Protein AF-A0A5N7A5M4-F1 (afdb_monomer_lite)

Sequence (330 aa):
MAVSVPGQAKKQLNGITLLCMAFVICNSWAGIAGSLQLALRAGGPATLVYSILVATSAYLSIAASLAELAAVYPTAGGQYHFASILAPKRWRRGLSYTCGLLSLFSWLAIGVSVASIAAQQLLAIVSTSISGFEPKTWHVFLVYQGFALFAMLYTAFILKRNPWTHNIACYLHILTSLRWIPFVVMEQGFRSRTIAIAISSVTIILSLTIIIATQEASSRLAWSLARDDGLLFSRRLQQLHPRLDIPLWSLLLVWILTFLCGFIYLASQTDYTCVILGTCFLIGLANWWLHAKARYNGPVMDYLEASEPEPSDIFPVQSHKHCKSGELGV

Organism: NCBI:txid61420

Radius of gyration: 25.57 Å; chains: 1; bounding box: 49×44×113 Å

Foldseek 3Di:
DDDDQPPPPPPPDDPLLVVLLVCLQPLPLVVCQVCVVVQCVVPHPVSVVVVCVVVVVVVVVVVVVQVVVCVVAVDLQRPLQSQLVPDDPVCSLVRSLVRLLLVLLVLLLQLLVLLLVLLVLVVVLVPVVDPPDDDDLVSSLVSSLVLLVVLLVCLQPPVVPPSCVSVVLSVLSVVCSVPDDPLVVCCVVVVDSVVSSVSSVSVSVSSSVNSNSSLQSSLSSQLQCLCQQSFDVSVLQVDADPPRRGSSVSSVVSSVLSNVLSVLCVVDVPCSSVVSSVVSVVVSVVSCVVTCVVRRPGGDRPPVVSPDPDPCRVDVPPPPPDDDDDDDDD

Structure (mmCIF, N/CA/C/O backbone):
data_AF-A0A5N7A5M4-F1
#
_entry.id   AF-A0A5N7A5M4-F1
#
loop_
_atom_site.group_PDB
_atom_site.id
_atom_site.type_symbol
_atom_site.label_atom_id
_atom_site.label_alt_id
_atom_site.label_comp_id
_atom_site.label_asym_id
_atom_site.label_entity_id
_atom_site.label_seq_id
_atom_site.pdbx_PDB_ins_code
_atom_site.Cartn_x
_atom_site.Cartn_y
_atom_site.Cartn_z
_atom_site.occupancy
_atom_site.B_iso_or_equiv
_atom_site.auth_seq_id
_atom_site.auth_comp_id
_atom_site.auth_asym_id
_atom_site.auth_atom_id
_atom_site.pdbx_PDB_model_num
ATOM 1 N N . MET A 1 1 ? 3.868 28.965 30.817 1.00 28.84 1 MET A N 1
ATOM 2 C CA . MET A 1 1 ? 4.299 27.602 31.195 1.00 28.84 1 MET A CA 1
ATOM 3 C C . MET A 1 1 ? 3.201 26.645 30.778 1.00 28.84 1 MET A C 1
ATOM 5 O O . MET A 1 1 ? 2.154 26.638 31.407 1.00 28.84 1 MET A O 1
ATOM 9 N N . ALA A 1 2 ? 3.382 25.938 29.663 1.00 25.80 2 ALA A N 1
ATOM 10 C CA . ALA A 1 2 ? 2.424 24.930 29.223 1.00 25.80 2 ALA A CA 1
ATOM 11 C C . ALA A 1 2 ? 2.581 23.699 30.124 1.00 25.80 2 ALA A C 1
ATOM 13 O O . ALA A 1 2 ? 3.649 23.088 30.154 1.00 25.80 2 ALA A O 1
ATOM 14 N N . VAL A 1 3 ? 1.541 23.395 30.896 1.00 27.19 3 VAL A N 1
ATOM 15 C CA . VAL A 1 3 ? 1.449 22.187 31.715 1.00 27.19 3 VAL A CA 1
ATOM 16 C C . VAL A 1 3 ? 1.399 21.003 30.755 1.00 27.19 3 VAL A C 1
ATOM 18 O O . VAL A 1 3 ? 0.465 20.859 29.969 1.00 27.19 3 VAL A O 1
ATOM 21 N N . SER A 1 4 ? 2.459 20.201 30.751 1.00 25.67 4 SER A N 1
ATOM 22 C CA . SER A 1 4 ? 2.553 19.003 29.926 1.00 25.67 4 SER A CA 1
ATOM 23 C C . SER A 1 4 ? 1.637 17.921 30.490 1.00 25.67 4 SER A C 1
ATOM 25 O O . SER A 1 4 ? 1.893 17.410 31.580 1.00 25.67 4 SER A O 1
ATOM 27 N N . VAL A 1 5 ? 0.593 17.568 29.741 1.00 32.03 5 VAL A N 1
ATOM 28 C CA . VAL A 1 5 ? -0.278 16.423 30.032 1.00 32.03 5 VAL A CA 1
ATOM 29 C C . VAL A 1 5 ? 0.575 15.139 30.068 1.00 32.03 5 VAL A C 1
ATOM 31 O O . VAL A 1 5 ? 1.279 14.861 29.087 1.00 32.03 5 VAL A O 1
ATOM 34 N N . PRO A 1 6 ? 0.556 14.352 31.161 1.00 27.72 6 PRO A N 1
ATOM 35 C CA . PRO A 1 6 ? 1.265 13.079 31.228 1.00 27.72 6 PRO A CA 1
ATOM 36 C C . PRO A 1 6 ? 0.638 12.101 30.227 1.00 27.72 6 PRO A C 1
ATOM 38 O O . PRO A 1 6 ? -0.565 11.877 30.258 1.00 27.72 6 PRO A O 1
ATOM 41 N N . GLY A 1 7 ? 1.439 11.531 29.321 1.00 37.28 7 GLY A N 1
ATOM 42 C CA . GLY A 1 7 ? 0.971 10.536 28.343 1.00 37.28 7 GLY A CA 1
ATOM 43 C C . GLY A 1 7 ? 1.039 10.958 26.874 1.00 37.28 7 GLY A C 1
ATOM 44 O O . GLY A 1 7 ? 0.748 10.143 26.000 1.00 37.28 7 GLY A O 1
ATOM 45 N N . GLN A 1 8 ? 1.493 12.177 26.552 1.00 33.34 8 GLN A N 1
ATOM 46 C CA . GLN A 1 8 ? 1.850 12.486 25.166 1.00 33.34 8 GLN A CA 1
ATOM 47 C C . GLN A 1 8 ? 3.035 11.614 24.738 1.00 33.34 8 GLN A C 1
ATOM 49 O O . GLN A 1 8 ? 4.171 11.821 25.175 1.00 33.34 8 GLN A O 1
ATOM 54 N N . ALA A 1 9 ? 2.775 10.636 23.867 1.00 41.28 9 ALA A N 1
ATOM 55 C CA . ALA A 1 9 ? 3.817 9.938 23.133 1.00 41.28 9 ALA A CA 1
ATOM 56 C C . ALA A 1 9 ? 4.747 10.998 22.523 1.00 41.28 9 ALA A C 1
ATOM 58 O O . ALA A 1 9 ? 4.313 11.801 21.694 1.00 41.28 9 ALA A O 1
ATOM 59 N N . LYS A 1 10 ? 6.009 11.053 22.983 1.00 39.31 10 LYS A N 1
ATOM 60 C CA . LYS A 1 10 ? 7.030 11.955 22.429 1.00 39.31 10 LYS A CA 1
ATOM 61 C C . LYS A 1 10 ? 6.930 11.885 20.908 1.00 39.31 10 LYS A C 1
ATOM 63 O O . LYS A 1 10 ? 7.007 10.784 20.370 1.00 39.31 10 LYS A O 1
ATOM 68 N N . LYS A 1 11 ? 6.767 13.023 20.218 1.00 50.38 11 LYS A N 1
ATOM 69 C CA . LYS A 1 11 ? 6.854 13.076 18.749 1.00 50.38 11 LYS A CA 1
ATOM 70 C C . LYS A 1 11 ? 8.203 12.482 18.341 1.00 50.38 11 LYS A C 1
ATOM 72 O O . LYS A 1 11 ? 9.227 13.147 18.440 1.00 50.38 11 LYS A O 1
ATOM 77 N N . GLN A 1 12 ? 8.210 11.210 17.945 1.00 55.28 12 GLN A N 1
ATOM 78 C CA . GLN A 1 12 ? 9.438 10.497 17.584 1.00 55.28 12 GLN A CA 1
ATOM 79 C C . GLN A 1 12 ? 9.953 10.922 16.200 1.00 55.28 12 GLN A C 1
ATOM 81 O O . GLN A 1 12 ? 11.102 10.651 15.869 1.00 55.28 12 GLN A O 1
ATOM 86 N N . LEU A 1 13 ? 9.122 11.604 15.401 1.00 63.16 13 LEU A N 1
ATOM 87 C CA . LEU A 1 13 ? 9.427 12.001 14.029 1.00 63.16 13 LEU A CA 1
ATOM 88 C C . LEU A 1 13 ? 9.422 13.527 13.883 1.00 63.16 13 LEU A C 1
ATOM 90 O O . LEU A 1 13 ? 8.491 14.209 14.314 1.00 63.16 13 LEU A O 1
ATOM 94 N N . ASN A 1 14 ? 10.472 14.051 13.248 1.00 75.50 14 ASN A N 1
ATOM 95 C CA . ASN A 1 14 ? 10.579 15.456 12.859 1.00 75.50 14 ASN A CA 1
ATOM 96 C C . ASN A 1 14 ? 9.500 15.796 11.807 1.00 75.50 14 ASN A C 1
ATOM 98 O O . ASN A 1 14 ? 9.184 14.960 10.961 1.00 75.50 14 ASN A O 1
ATOM 102 N N . GLY A 1 15 ? 8.962 17.021 11.816 1.00 74.62 15 GLY A N 1
ATOM 103 C CA . GLY A 1 15 ? 7.928 17.465 10.868 1.00 74.62 15 GLY A CA 1
ATOM 104 C C . GLY A 1 15 ? 8.351 17.336 9.400 1.00 74.62 15 GLY A C 1
ATOM 105 O O . GLY A 1 15 ? 7.540 16.960 8.560 1.00 74.62 15 GLY A O 1
ATOM 106 N N . ILE A 1 16 ? 9.640 17.539 9.105 1.00 74.56 16 ILE A N 1
ATOM 107 C CA . ILE A 1 16 ? 10.206 17.309 7.764 1.00 74.56 16 ILE A CA 1
ATOM 108 C C . ILE A 1 16 ? 10.132 15.825 7.392 1.00 74.56 16 ILE A C 1
ATOM 110 O O . ILE A 1 16 ? 9.693 15.489 6.301 1.00 74.56 16 ILE A O 1
ATOM 114 N N . THR A 1 17 ? 10.497 14.924 8.305 1.00 73.50 17 THR A N 1
ATOM 115 C CA . THR A 1 17 ? 10.424 13.475 8.062 1.00 73.50 17 THR A CA 1
ATOM 116 C C . THR A 1 17 ? 8.988 13.003 7.872 1.00 73.50 17 THR A C 1
ATOM 118 O O . THR A 1 17 ? 8.744 12.150 7.024 1.00 73.50 17 THR A O 1
ATOM 121 N N . LEU A 1 18 ? 8.029 13.600 8.585 1.00 76.12 18 LEU A N 1
ATOM 122 C CA . LEU A 1 18 ? 6.609 13.328 8.376 1.00 76.12 18 LEU A CA 1
ATOM 123 C C . LEU A 1 18 ? 6.141 13.775 6.980 1.00 76.12 18 LEU A C 1
ATOM 125 O O . LEU A 1 18 ? 5.465 13.013 6.293 1.00 76.12 18 LEU A O 1
ATOM 129 N N . LEU A 1 19 ? 6.541 14.973 6.539 1.00 81.00 19 LEU A N 1
ATOM 130 C CA . LEU A 1 19 ? 6.244 15.471 5.192 1.00 81.00 19 LEU A CA 1
ATOM 131 C C . LEU A 1 19 ? 6.881 14.585 4.113 1.00 81.00 19 LEU A C 1
ATOM 133 O O . LEU A 1 19 ? 6.214 14.206 3.152 1.00 81.00 19 LEU A O 1
ATOM 137 N N . CYS A 1 20 ? 8.149 14.214 4.293 1.00 75.44 20 CYS A N 1
ATOM 138 C CA . CYS A 1 20 ? 8.865 13.318 3.393 1.00 75.44 20 CYS A CA 1
ATOM 139 C C . CYS A 1 20 ? 8.182 11.953 3.292 1.00 75.44 20 CYS A C 1
ATOM 141 O O . CYS A 1 20 ? 8.005 11.433 2.194 1.00 75.44 20 CYS A O 1
ATOM 143 N N . MET A 1 21 ? 7.750 11.390 4.421 1.00 72.94 21 MET A N 1
ATOM 144 C CA . MET A 1 21 ? 7.025 10.125 4.451 1.00 72.94 21 MET A CA 1
ATOM 145 C C . MET A 1 21 ? 5.687 10.225 3.708 1.00 72.94 21 MET A C 1
ATOM 147 O O . MET A 1 21 ? 5.384 9.361 2.888 1.00 72.94 21 MET A O 1
ATOM 151 N N . ALA A 1 22 ? 4.917 11.296 3.929 1.00 77.25 22 ALA A N 1
ATOM 152 C CA . ALA A 1 22 ? 3.662 11.531 3.216 1.00 77.25 22 ALA A CA 1
ATOM 153 C C . ALA A 1 22 ? 3.879 11.662 1.699 1.00 77.25 22 ALA A C 1
ATOM 155 O O . ALA A 1 22 ? 3.144 11.069 0.912 1.00 77.25 22 ALA A O 1
ATOM 156 N N . PHE A 1 23 ? 4.921 12.382 1.280 1.00 78.19 23 PHE A N 1
ATOM 157 C CA . PHE A 1 23 ? 5.259 12.552 -0.132 1.00 78.19 23 PHE A CA 1
ATOM 158 C C . PHE A 1 23 ? 5.660 11.230 -0.806 1.00 78.19 23 PHE A C 1
ATOM 160 O O . PHE A 1 23 ? 5.153 10.910 -1.882 1.00 78.19 23 PHE A O 1
ATOM 167 N N . VAL A 1 24 ? 6.520 10.439 -0.152 1.00 76.50 24 VAL A N 1
ATOM 168 C CA . VAL A 1 24 ? 6.945 9.110 -0.629 1.00 76.50 24 VAL A CA 1
ATOM 169 C C . VAL A 1 24 ? 5.750 8.170 -0.771 1.00 76.50 24 VAL A C 1
ATOM 171 O O . VAL A 1 24 ? 5.657 7.450 -1.758 1.00 76.50 24 VAL A O 1
ATOM 174 N N . ILE A 1 25 ? 4.820 8.188 0.186 1.00 73.06 25 ILE A N 1
ATOM 175 C CA . ILE A 1 25 ? 3.622 7.346 0.139 1.00 73.06 25 ILE A CA 1
ATOM 176 C C . ILE A 1 25 ? 2.698 7.751 -1.017 1.00 73.06 25 ILE A C 1
ATOM 178 O O . ILE A 1 25 ? 2.177 6.882 -1.713 1.00 73.06 25 ILE A O 1
ATOM 182 N N . CYS A 1 26 ? 2.489 9.054 -1.227 1.00 75.38 26 CYS A N 1
ATOM 183 C CA . CYS A 1 26 ? 1.534 9.540 -2.220 1.00 75.38 26 CYS A CA 1
ATOM 184 C C . CYS A 1 26 ? 2.031 9.410 -3.664 1.00 75.38 26 CYS A C 1
ATOM 186 O O . CYS A 1 26 ? 1.197 9.204 -4.538 1.00 75.38 26 CYS A O 1
ATOM 188 N N . ASN A 1 27 ? 3.343 9.538 -3.913 1.00 69.25 27 ASN A N 1
ATOM 189 C CA . ASN A 1 27 ? 4.042 9.325 -5.194 1.00 69.25 27 ASN A CA 1
ATOM 190 C C . ASN A 1 27 ? 3.166 9.416 -6.471 1.00 69.25 27 ASN A C 1
ATOM 192 O O . ASN A 1 27 ? 3.116 8.490 -7.290 1.00 69.25 27 ASN A O 1
ATOM 196 N N . SER A 1 28 ? 2.449 10.533 -6.644 1.00 66.88 28 SER A N 1
ATOM 197 C CA . SER A 1 28 ? 1.309 10.603 -7.568 1.00 66.88 28 SER A CA 1
ATOM 198 C C . SER A 1 28 ? 1.707 10.431 -9.036 1.00 66.88 28 SER A C 1
ATOM 200 O O . SER A 1 28 ? 0.913 9.955 -9.846 1.00 66.88 28 SER A O 1
ATOM 202 N N . TRP A 1 29 ? 2.951 10.765 -9.396 1.00 65.19 29 TRP A N 1
ATOM 203 C CA . TRP A 1 29 ? 3.420 10.697 -10.781 1.00 65.19 29 TRP A CA 1
ATOM 204 C C . TRP A 1 29 ? 3.568 9.267 -11.306 1.00 65.19 29 TRP A C 1
ATOM 206 O O . TRP A 1 29 ? 3.269 9.035 -12.475 1.00 65.19 29 TRP A O 1
ATOM 216 N N . ALA A 1 30 ? 3.964 8.289 -10.478 1.00 60.34 30 ALA A N 1
ATOM 217 C CA . ALA A 1 30 ? 4.035 6.897 -10.938 1.00 60.34 30 ALA A CA 1
ATOM 218 C C . ALA A 1 30 ? 2.634 6.323 -11.198 1.00 60.34 30 ALA A C 1
ATOM 220 O O . ALA A 1 30 ? 2.437 5.599 -12.173 1.00 60.34 30 ALA A O 1
ATOM 221 N N . GLY A 1 31 ? 1.654 6.700 -10.366 1.00 62.97 31 GLY A N 1
ATOM 222 C CA . GLY A 1 31 ? 0.250 6.341 -10.566 1.00 62.97 31 GLY A CA 1
ATOM 223 C C . GLY A 1 31 ? -0.322 6.941 -11.852 1.00 62.97 31 GLY A C 1
ATOM 224 O O . GLY A 1 31 ? -0.967 6.235 -12.630 1.00 62.97 31 GLY A O 1
ATOM 225 N N . ILE A 1 32 ? -0.018 8.214 -12.130 1.00 67.19 32 ILE A N 1
ATOM 226 C CA . ILE A 1 32 ? -0.412 8.875 -13.383 1.00 67.19 32 ILE A CA 1
ATOM 227 C C . ILE A 1 32 ? 0.258 8.197 -14.580 1.00 67.19 32 ILE A C 1
ATOM 229 O O . ILE A 1 32 ? -0.426 7.887 -15.544 1.00 67.19 32 ILE A O 1
ATOM 233 N N . ALA A 1 33 ? 1.557 7.892 -14.530 1.00 63.72 33 ALA A N 1
ATOM 234 C CA . ALA A 1 33 ? 2.252 7.241 -15.643 1.00 63.72 33 ALA A CA 1
ATOM 235 C C . ALA A 1 33 ? 1.697 5.841 -15.960 1.00 63.72 33 ALA A C 1
ATOM 237 O O . ALA A 1 33 ? 1.524 5.504 -17.131 1.00 63.72 33 ALA A O 1
ATOM 238 N N . GLY A 1 34 ? 1.380 5.044 -14.932 1.00 62.66 34 GLY A N 1
ATOM 239 C CA . GLY A 1 34 ? 0.780 3.717 -15.103 1.00 62.66 34 GLY A CA 1
ATOM 240 C C . GLY A 1 34 ? -0.650 3.760 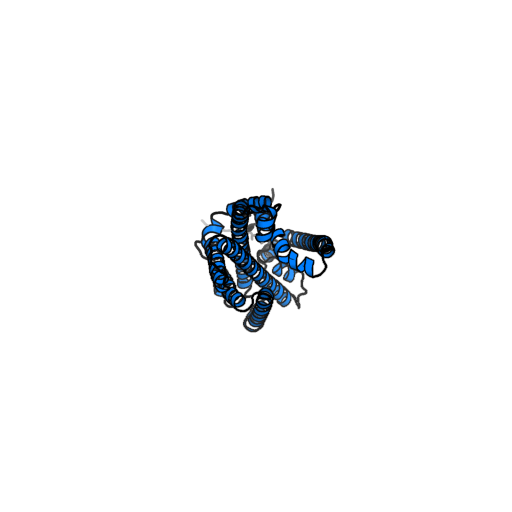-15.654 1.00 62.66 34 GLY A C 1
ATOM 241 O O . GLY A 1 34 ? -1.052 2.870 -16.398 1.00 62.66 34 GLY A O 1
ATOM 242 N N . SER A 1 35 ? -1.406 4.816 -15.342 1.00 70.94 35 SER A N 1
ATOM 243 C CA . SER A 1 35 ? -2.792 5.000 -15.799 1.00 70.94 35 SER A CA 1
ATOM 244 C C . SER A 1 35 ? -2.931 5.892 -17.040 1.00 70.94 35 SER A C 1
ATOM 246 O O . SER A 1 35 ? -4.007 5.940 -17.639 1.00 70.94 35 SER A O 1
ATOM 248 N N . LEU A 1 36 ? -1.850 6.544 -17.484 1.00 72.62 36 LEU A N 1
ATOM 249 C CA . LEU A 1 36 ? -1.837 7.495 -18.600 1.00 72.62 36 LEU A CA 1
ATOM 250 C C . LEU A 1 36 ? -2.386 6.869 -19.882 1.00 72.62 36 LEU A C 1
ATOM 252 O O . LEU A 1 36 ? -3.206 7.471 -20.573 1.00 72.62 36 LEU A O 1
ATOM 256 N N . GLN A 1 37 ? -1.965 5.639 -20.186 1.00 69.81 37 GLN A N 1
ATOM 257 C CA . GLN A 1 37 ? -2.411 4.945 -21.390 1.00 69.81 37 GLN A CA 1
ATOM 258 C C . GLN A 1 37 ? -3.905 4.602 -21.340 1.00 69.81 37 GLN A C 1
ATOM 260 O O . GLN A 1 37 ? -4.582 4.684 -22.365 1.00 69.81 37 GLN A O 1
ATOM 265 N N . LEU A 1 38 ? -4.431 4.261 -20.162 1.00 73.62 38 LEU A N 1
ATOM 266 C CA . LEU A 1 38 ? -5.854 3.988 -19.973 1.00 73.62 38 LEU A CA 1
ATOM 267 C C . LEU A 1 38 ? -6.684 5.270 -20.118 1.00 73.62 38 LEU A C 1
ATOM 269 O O . LEU A 1 38 ? -7.669 5.282 -20.853 1.00 73.62 38 LEU A O 1
ATOM 273 N N . ALA A 1 39 ? -6.253 6.360 -19.483 1.00 74.88 39 ALA A N 1
ATOM 274 C CA . ALA A 1 39 ? -6.939 7.648 -19.548 1.00 74.88 39 ALA A CA 1
ATOM 275 C C . ALA A 1 39 ? -6.967 8.226 -20.976 1.00 74.88 39 ALA A C 1
ATOM 277 O O . ALA A 1 39 ? -8.007 8.709 -21.425 1.00 74.88 39 ALA A O 1
ATOM 278 N N . LEU A 1 40 ? -5.864 8.097 -21.726 1.00 78.75 40 LEU A N 1
ATOM 279 C CA . LEU A 1 40 ? -5.811 8.490 -23.138 1.00 78.75 40 LEU A CA 1
ATOM 280 C C . LEU A 1 40 ? -6.762 7.669 -24.012 1.00 78.75 40 LEU A C 1
ATOM 282 O O . LEU A 1 40 ? -7.402 8.229 -24.898 1.00 78.75 40 LEU A O 1
ATOM 286 N N . ARG A 1 41 ? -6.877 6.358 -23.769 1.00 78.50 41 ARG A N 1
ATOM 287 C CA . ARG A 1 41 ? -7.805 5.495 -24.517 1.00 78.50 41 ARG A CA 1
ATOM 288 C C . ARG A 1 41 ? -9.270 5.787 -24.196 1.00 78.50 41 ARG A C 1
ATOM 290 O O . ARG A 1 41 ? -10.105 5.649 -25.078 1.00 78.50 41 ARG A O 1
ATOM 297 N N . ALA A 1 42 ? -9.576 6.174 -22.958 1.00 82.25 42 ALA A N 1
ATOM 298 C CA . ALA A 1 42 ? -10.947 6.394 -22.508 1.00 82.25 42 ALA A CA 1
ATOM 299 C C . ALA A 1 42 ? -11.558 7.714 -23.013 1.00 82.25 42 ALA A C 1
ATOM 301 O O . ALA A 1 42 ? -12.745 7.748 -23.323 1.00 82.25 42 ALA A O 1
ATOM 302 N N . GLY A 1 43 ? -10.776 8.795 -23.098 1.00 82.00 43 GLY A N 1
ATOM 303 C CA . GLY A 1 43 ? -11.311 10.108 -23.493 1.00 82.00 43 GLY A CA 1
ATOM 304 C C . GLY A 1 43 ? -10.293 11.086 -24.084 1.00 82.00 43 GLY A C 1
ATOM 305 O O . GLY A 1 43 ? -10.567 12.277 -24.230 1.00 82.00 43 GLY A O 1
ATOM 306 N N . GLY A 1 44 ? -9.113 10.591 -24.462 1.00 85.50 44 GLY A N 1
ATOM 307 C CA . GLY A 1 44 ? -8.088 11.385 -25.128 1.00 85.50 44 GLY A CA 1
ATOM 308 C C . GLY A 1 44 ? -7.392 12.414 -24.222 1.00 85.50 44 GLY A C 1
ATOM 309 O O . GLY A 1 44 ? -7.478 12.353 -22.992 1.00 85.50 44 GLY A O 1
ATOM 310 N N . PRO A 1 45 ? -6.664 13.375 -24.822 1.00 82.44 45 PRO A N 1
ATOM 311 C CA . PRO A 1 45 ? -5.860 14.350 -24.080 1.00 82.44 45 PRO A CA 1
ATOM 312 C C . PRO A 1 45 ? -6.677 15.291 -23.184 1.00 82.44 45 PRO A C 1
ATOM 314 O O . PRO A 1 45 ? -6.201 15.695 -22.125 1.00 82.44 45 PRO A O 1
ATOM 317 N N . ALA A 1 46 ? -7.912 15.622 -23.577 1.00 85.50 46 ALA A N 1
ATOM 318 C CA . ALA A 1 46 ? -8.780 16.508 -22.801 1.00 85.50 46 ALA A CA 1
ATOM 319 C C . ALA A 1 46 ? -9.129 15.898 -21.436 1.00 85.50 46 ALA A C 1
ATOM 321 O O . ALA A 1 46 ? -9.046 16.579 -20.413 1.00 85.50 46 ALA A O 1
ATOM 322 N N . THR A 1 47 ? -9.440 14.598 -21.400 1.00 84.75 47 THR A N 1
ATOM 323 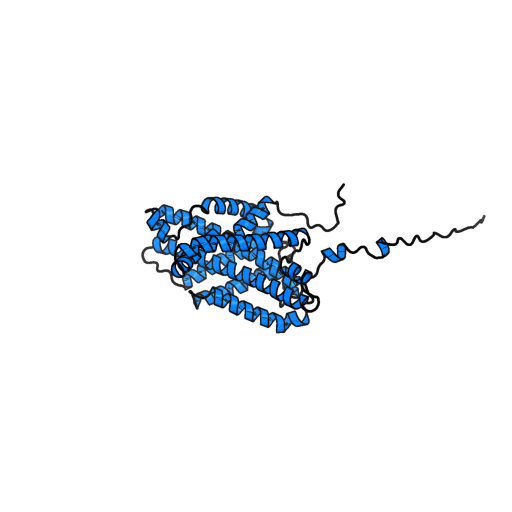C CA . THR A 1 47 ? -9.713 13.890 -20.147 1.00 84.75 47 THR A CA 1
ATOM 324 C C . THR A 1 47 ? -8.526 13.957 -19.198 1.00 84.75 47 THR A C 1
ATOM 326 O O . THR A 1 47 ? -8.746 14.162 -18.012 1.00 84.75 47 THR A O 1
ATOM 329 N N . LEU A 1 48 ? -7.277 13.881 -19.673 1.00 78.94 48 LEU A N 1
ATOM 330 C CA . LEU A 1 48 ? -6.104 14.023 -18.800 1.00 78.94 48 LEU A CA 1
ATOM 331 C C . LEU A 1 48 ? -6.062 15.380 -18.096 1.00 78.94 48 LEU A C 1
ATOM 333 O O . LEU A 1 48 ? -5.927 15.433 -16.879 1.00 78.94 48 LEU A O 1
ATOM 337 N N . VAL A 1 49 ? -6.214 16.471 -18.847 1.00 82.94 49 VAL A N 1
ATOM 338 C CA . VAL A 1 49 ? -6.120 17.825 -18.286 1.00 82.94 49 VAL A CA 1
ATOM 339 C C . VAL A 1 49 ? -7.246 18.084 -17.285 1.00 82.94 49 VAL A C 1
ATOM 341 O O . VAL A 1 49 ? -6.986 18.490 -16.152 1.00 82.94 49 VAL A O 1
ATOM 344 N N . TYR A 1 50 ? -8.495 17.805 -17.665 1.00 87.75 50 TYR A N 1
ATOM 345 C CA . TYR A 1 50 ? -9.639 18.075 -16.793 1.00 87.75 50 TYR A CA 1
ATOM 346 C C . TYR A 1 50 ? -9.712 17.116 -15.600 1.00 87.75 50 TYR A C 1
ATOM 348 O O . TYR A 1 50 ? -10.051 17.549 -14.498 1.00 87.75 50 TYR A O 1
ATOM 356 N N . SER A 1 51 ? -9.348 15.839 -15.775 1.00 84.44 51 SER A N 1
ATOM 357 C CA . SER A 1 51 ? -9.341 14.867 -14.671 1.00 84.44 51 SER A CA 1
ATOM 358 C C . SER A 1 51 ? -8.357 15.257 -13.571 1.00 84.44 51 SER A C 1
ATOM 360 O O . SER A 1 51 ? -8.711 15.160 -12.400 1.00 84.44 51 SER A O 1
ATOM 362 N N . ILE A 1 52 ? -7.170 15.770 -13.918 1.00 83.50 52 ILE A N 1
ATOM 363 C CA . ILE A 1 52 ? -6.178 16.230 -12.937 1.00 83.50 52 ILE A CA 1
ATOM 364 C C . ILE A 1 52 ? -6.707 17.411 -12.118 1.00 83.50 52 ILE A C 1
ATOM 366 O O . ILE A 1 52 ? -6.520 17.427 -10.901 1.00 83.50 52 ILE A O 1
ATOM 370 N N . LEU A 1 53 ? -7.383 18.379 -12.746 1.00 88.25 53 LEU A N 1
ATOM 371 C CA . LEU A 1 53 ? -7.945 19.539 -12.041 1.00 88.25 53 LEU A CA 1
ATOM 372 C C . LEU A 1 53 ? -9.059 19.120 -11.076 1.00 88.25 53 LEU A C 1
ATOM 374 O O . LEU A 1 53 ? -9.030 19.478 -9.896 1.00 88.25 53 LEU A O 1
ATOM 378 N N . VAL A 1 54 ? -10.003 18.307 -11.557 1.00 90.50 54 VAL A N 1
ATOM 379 C CA . VAL A 1 54 ? -11.124 17.817 -10.745 1.00 90.50 54 VAL A CA 1
ATOM 380 C C . VAL A 1 54 ? -10.614 16.935 -9.604 1.00 90.50 54 VAL A C 1
ATOM 382 O O . VAL A 1 54 ? -10.958 17.179 -8.448 1.00 90.50 54 VAL A O 1
ATOM 385 N N . ALA A 1 55 ? -9.733 15.972 -9.888 1.00 86.94 55 ALA A N 1
ATOM 386 C CA . ALA A 1 55 ? -9.174 15.084 -8.873 1.00 86.94 55 ALA A CA 1
ATOM 387 C C . ALA A 1 55 ? -8.373 15.858 -7.817 1.00 86.94 55 ALA A C 1
ATOM 389 O O . ALA A 1 55 ? -8.593 15.654 -6.625 1.00 86.94 55 ALA A O 1
ATOM 390 N N . THR A 1 56 ? -7.497 16.782 -8.228 1.00 88.81 56 THR A N 1
ATOM 391 C CA . THR A 1 56 ? -6.714 17.605 -7.291 1.00 88.81 56 THR A CA 1
ATOM 392 C C . THR A 1 56 ? -7.625 18.410 -6.369 1.00 88.81 56 THR A C 1
ATOM 394 O O . THR A 1 56 ? -7.406 18.413 -5.160 1.00 88.81 56 THR A O 1
ATOM 397 N N . SER A 1 57 ? -8.674 19.044 -6.906 1.00 92.81 57 SER A N 1
ATOM 398 C CA . SER A 1 57 ? -9.618 19.813 -6.086 1.00 92.81 57 SER A CA 1
ATOM 399 C C . SER A 1 57 ? -10.327 18.938 -5.043 1.00 92.81 57 SER A C 1
ATOM 401 O O . SER A 1 57 ? -10.340 19.283 -3.863 1.00 92.81 57 SER A O 1
ATOM 403 N N . ALA A 1 58 ? -10.814 17.758 -5.442 1.00 92.94 58 ALA A N 1
ATOM 404 C CA . ALA A 1 58 ? -11.480 16.824 -4.541 1.00 92.94 58 ALA A CA 1
ATOM 405 C C . ALA A 1 58 ? -10.531 16.291 -3.452 1.00 92.94 58 ALA A C 1
ATOM 407 O O . ALA A 1 58 ? -10.890 16.269 -2.273 1.00 92.94 58 ALA A O 1
ATOM 408 N N . TYR A 1 59 ? -9.302 15.909 -3.816 1.00 89.38 59 TYR A N 1
ATOM 409 C CA . TYR A 1 59 ? -8.308 15.425 -2.855 1.00 89.38 59 TYR A CA 1
ATOM 410 C C . TYR A 1 59 ? -7.847 16.513 -1.881 1.00 89.38 59 TYR A C 1
ATOM 412 O O . TYR A 1 59 ? -7.635 16.203 -0.710 1.00 89.38 59 TYR A O 1
ATOM 420 N N . LEU A 1 60 ? -7.736 17.774 -2.317 1.00 92.06 60 LEU A N 1
ATOM 421 C CA . LEU A 1 60 ? -7.427 18.897 -1.426 1.00 92.06 60 LEU A CA 1
ATOM 422 C C . LEU A 1 60 ? -8.538 19.119 -0.397 1.00 92.06 60 LEU A C 1
ATOM 424 O O . LEU A 1 60 ? -8.239 19.280 0.785 1.00 92.06 60 LEU A O 1
ATOM 428 N N . SER A 1 61 ? -9.808 19.062 -0.811 1.00 93.81 61 SER A N 1
ATOM 429 C CA . SER A 1 61 ? -10.942 19.161 0.116 1.00 93.81 61 SER A CA 1
ATOM 430 C C . SER A 1 61 ? -10.956 18.019 1.138 1.00 93.81 61 SER A C 1
ATOM 432 O O . SER A 1 61 ? -11.152 18.264 2.328 1.00 93.81 61 SER A O 1
ATOM 434 N N . ILE A 1 62 ? -10.689 16.780 0.703 1.00 91.75 62 ILE A N 1
ATOM 435 C CA . ILE A 1 62 ? -10.581 15.618 1.603 1.00 91.75 62 ILE A CA 1
ATOM 436 C C . ILE A 1 62 ? -9.412 15.797 2.580 1.00 91.75 62 ILE A C 1
ATOM 438 O O . ILE A 1 62 ? -9.570 15.567 3.778 1.00 91.75 62 ILE A O 1
ATOM 442 N N . ALA A 1 63 ? -8.246 16.221 2.086 1.00 89.56 63 ALA A N 1
ATOM 443 C CA . ALA A 1 63 ? -7.054 16.415 2.904 1.00 89.56 63 ALA A CA 1
ATOM 444 C C . ALA A 1 63 ? -7.251 17.515 3.956 1.00 89.56 63 ALA A C 1
ATOM 446 O O . ALA A 1 63 ? -6.879 17.312 5.109 1.00 89.56 63 ALA A O 1
ATOM 447 N N . ALA A 1 64 ? -7.872 18.641 3.586 1.00 91.56 64 ALA A N 1
ATOM 448 C CA . ALA A 1 64 ? -8.177 19.731 4.510 1.00 91.56 64 ALA A CA 1
ATOM 449 C C . ALA A 1 64 ? -9.122 19.273 5.633 1.00 91.56 64 ALA A C 1
ATOM 451 O O . ALA A 1 64 ? -8.810 19.451 6.808 1.00 91.56 64 ALA A O 1
ATOM 452 N N . SER A 1 65 ? -10.217 18.587 5.287 1.00 92.44 65 SER A N 1
ATOM 453 C CA . SER A 1 65 ? -11.164 18.058 6.278 1.00 92.44 65 SER A CA 1
ATOM 454 C C . SER A 1 65 ? -10.518 17.024 7.213 1.00 92.44 65 SER A C 1
ATOM 456 O O . SER A 1 65 ? -10.739 17.043 8.425 1.00 92.44 65 SER A O 1
ATOM 458 N N . LEU A 1 66 ? -9.665 16.141 6.680 1.00 88.69 66 LEU A N 1
ATOM 459 C CA . LEU A 1 66 ? -8.967 15.146 7.493 1.00 88.69 66 LEU A CA 1
ATOM 460 C C . LEU A 1 66 ? -7.895 15.781 8.397 1.00 88.69 66 LEU A C 1
ATOM 462 O O . LEU A 1 66 ? -7.658 15.282 9.497 1.00 88.69 66 LEU A O 1
ATOM 466 N N . ALA A 1 67 ? -7.270 16.878 7.959 1.00 87.69 67 ALA A N 1
ATOM 467 C CA . ALA A 1 67 ? -6.302 17.629 8.752 1.00 87.69 67 ALA A CA 1
ATOM 468 C C . ALA A 1 67 ? -6.954 18.307 9.967 1.00 87.69 67 ALA A C 1
ATOM 470 O O . ALA A 1 67 ? -6.390 18.247 11.059 1.00 87.69 67 ALA A O 1
ATOM 471 N N . GLU A 1 68 ? -8.151 18.881 9.812 1.00 89.31 68 GLU A N 1
ATOM 472 C CA . GLU A 1 68 ? -8.923 19.443 10.931 1.00 89.31 68 GLU A CA 1
ATOM 473 C C . GLU A 1 68 ? -9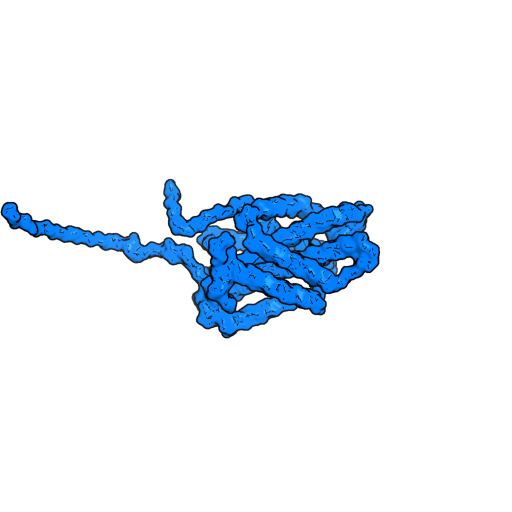.264 18.365 11.969 1.00 89.31 68 GLU A C 1
ATOM 475 O O . GLU A 1 68 ? -9.027 18.545 13.165 1.00 89.31 68 GLU A O 1
ATOM 480 N N . LEU A 1 69 ? -9.729 17.197 11.513 1.00 86.19 69 LEU A N 1
ATOM 481 C CA . LEU A 1 69 ? -10.031 16.067 12.395 1.00 86.19 69 LEU A CA 1
ATOM 482 C C . LEU A 1 69 ? -8.788 15.545 13.124 1.00 86.19 69 LEU A C 1
ATOM 484 O O . LEU A 1 69 ? -8.858 15.262 14.318 1.00 86.19 69 LEU A O 1
ATOM 488 N N . ALA A 1 70 ? -7.649 15.444 12.436 1.00 83.75 70 ALA A N 1
ATOM 489 C CA . ALA A 1 70 ? -6.395 14.992 13.033 1.00 83.75 70 ALA A CA 1
ATOM 490 C C . ALA A 1 70 ? -5.806 15.997 14.038 1.00 83.75 70 ALA A C 1
ATOM 492 O O . ALA A 1 70 ? -5.126 15.584 14.978 1.00 83.75 70 ALA A O 1
ATOM 493 N N . ALA A 1 71 ? -6.066 17.297 13.859 1.00 83.06 71 ALA A N 1
ATOM 494 C CA . ALA A 1 71 ? -5.649 18.335 14.799 1.00 83.06 71 ALA A CA 1
ATOM 495 C C . ALA A 1 71 ? -6.453 18.287 16.109 1.00 83.06 71 ALA A C 1
ATOM 497 O O . ALA A 1 71 ? -5.884 18.502 17.178 1.00 83.06 71 ALA A O 1
ATOM 498 N N . VAL A 1 72 ? -7.752 17.978 16.029 1.00 83.25 72 VAL A N 1
ATOM 499 C CA . VAL A 1 72 ? -8.639 17.869 17.200 1.00 83.25 72 VAL A CA 1
ATOM 500 C C . VAL A 1 72 ? -8.493 16.513 17.896 1.00 83.25 72 VAL A C 1
ATOM 502 O O . VAL A 1 72 ? -8.454 16.446 19.122 1.00 83.25 72 VAL A O 1
ATOM 505 N N . TYR A 1 73 ? -8.386 15.428 17.125 1.00 78.81 73 TYR A N 1
ATOM 506 C CA . TYR A 1 73 ? -8.353 14.057 17.630 1.00 78.81 73 TYR A CA 1
ATOM 507 C C . TYR A 1 73 ? -7.048 13.355 17.211 1.00 78.81 73 TYR A C 1
ATOM 509 O O . TYR A 1 73 ? -7.005 12.662 16.190 1.00 78.81 73 TYR A O 1
ATOM 517 N N . PRO A 1 74 ? -5.959 13.485 17.986 1.00 72.44 74 PRO A N 1
ATOM 518 C CA . PRO A 1 74 ? -4.703 12.805 17.687 1.00 72.44 74 PRO A CA 1
ATOM 519 C C . PRO A 1 74 ? -4.812 11.309 18.026 1.00 72.44 74 PRO A C 1
ATOM 521 O O . PRO A 1 74 ? -4.552 10.890 19.152 1.00 72.44 74 PRO A O 1
ATOM 524 N N . THR A 1 75 ? -5.210 10.487 17.050 1.00 71.25 75 THR A N 1
ATOM 525 C CA . THR A 1 75 ? -5.446 9.043 17.243 1.00 71.25 75 THR A CA 1
ATOM 526 C C . THR A 1 75 ? -4.463 8.172 16.466 1.00 71.25 75 THR A C 1
ATOM 528 O O . THR A 1 75 ? -4.049 8.518 15.361 1.00 71.25 75 THR A O 1
ATOM 531 N N . ALA A 1 76 ? -4.125 7.000 17.013 1.00 60.38 76 ALA A N 1
ATOM 532 C CA . ALA A 1 76 ? -3.293 6.010 16.324 1.00 60.38 76 ALA A CA 1
ATOM 533 C C . ALA A 1 76 ? -4.037 5.280 15.184 1.00 60.38 76 ALA A C 1
ATOM 535 O O . ALA A 1 76 ? -3.404 4.850 14.221 1.00 60.38 76 ALA A O 1
ATOM 536 N N . GLY A 1 77 ? -5.369 5.162 15.276 1.00 64.06 77 GLY A N 1
ATOM 537 C CA . GLY A 1 77 ? -6.203 4.484 14.280 1.00 64.06 77 GLY A CA 1
ATOM 538 C C . GLY A 1 77 ? -6.681 5.367 13.119 1.00 64.06 77 GLY A C 1
ATOM 539 O O . GLY A 1 77 ? -7.199 4.863 12.122 1.00 64.06 77 GLY A O 1
ATOM 540 N N . GLY A 1 78 ? -6.492 6.687 13.194 1.00 79.31 78 GLY A N 1
ATOM 541 C CA . GLY A 1 78 ? -6.772 7.612 12.095 1.00 79.31 78 GLY A CA 1
ATOM 542 C C . GLY A 1 78 ? -8.234 7.587 11.632 1.00 79.31 78 GLY A C 1
ATOM 543 O O . GLY A 1 78 ? -9.156 7.835 12.408 1.00 79.31 78 GLY A O 1
ATOM 544 N N . GLN A 1 79 ? -8.455 7.288 10.348 1.00 84.81 79 GLN A N 1
ATOM 545 C CA . GLN A 1 79 ? -9.758 7.422 9.678 1.00 84.81 79 GLN A CA 1
ATOM 546 C C . GLN A 1 79 ? -10.889 6.635 10.358 1.00 84.81 79 GLN A C 1
ATOM 548 O O . GLN A 1 79 ? -11.999 7.151 10.485 1.00 84.81 79 GLN A O 1
ATOM 553 N N . TYR A 1 80 ? -10.624 5.419 10.849 1.00 87.12 80 TYR A N 1
ATOM 554 C CA . TYR A 1 80 ? -11.682 4.603 11.451 1.00 87.12 80 TYR A CA 1
ATOM 555 C C . TYR A 1 80 ? -12.074 5.075 12.858 1.00 87.12 80 TYR A C 1
ATOM 557 O O . TYR A 1 80 ? -13.233 4.915 13.257 1.00 87.12 80 TYR A O 1
ATOM 565 N N . HIS A 1 81 ? -11.157 5.733 13.577 1.00 85.69 81 HIS A N 1
ATOM 566 C CA . HIS A 1 81 ? -11.474 6.437 14.820 1.00 85.69 81 HIS A CA 1
ATOM 567 C C . HIS A 1 81 ? -12.367 7.644 14.530 1.00 85.69 81 HIS A C 1
ATOM 569 O O . HIS A 1 81 ? -13.412 7.780 15.165 1.00 85.69 81 HIS A O 1
ATOM 575 N N . PHE A 1 82 ? -12.033 8.463 13.525 1.00 87.69 82 PHE A N 1
ATOM 576 C CA . PHE A 1 82 ? -12.860 9.612 13.131 1.00 87.69 82 PHE A CA 1
ATOM 577 C C . PHE A 1 82 ? -14.264 9.190 12.696 1.00 87.69 82 PHE A C 1
ATOM 579 O O . PHE A 1 82 ? -15.251 9.776 13.140 1.00 87.69 82 PHE A O 1
ATOM 586 N N . ALA A 1 83 ? -14.361 8.112 11.911 1.00 87.75 83 ALA A N 1
ATOM 587 C CA . ALA A 1 83 ? -15.638 7.530 11.518 1.00 87.75 83 ALA A CA 1
ATOM 588 C C . ALA A 1 83 ? -16.477 7.125 12.738 1.00 87.75 83 ALA A C 1
ATOM 590 O O . ALA A 1 83 ? -17.692 7.296 12.730 1.00 87.75 83 ALA A O 1
ATOM 591 N N . SER A 1 84 ? -15.849 6.632 13.810 1.00 86.50 84 SER A N 1
ATOM 592 C CA . SER A 1 84 ? -16.570 6.286 15.036 1.00 86.50 84 SER A CA 1
ATOM 593 C C . SER A 1 84 ? -17.058 7.510 15.825 1.00 86.50 84 SER A C 1
ATOM 595 O O . SER A 1 84 ? -18.132 7.463 16.419 1.00 86.50 84 SER A O 1
ATOM 597 N N . ILE A 1 85 ? -16.295 8.606 15.831 1.00 85.75 85 ILE A N 1
ATOM 598 C CA . ILE A 1 85 ? -16.635 9.826 16.577 1.00 85.75 85 ILE A CA 1
ATOM 599 C C . ILE A 1 85 ? -17.827 10.527 15.922 1.00 85.75 85 ILE A C 1
ATOM 601 O O . ILE A 1 85 ? -18.752 10.952 16.608 1.00 85.75 85 ILE A O 1
ATOM 605 N N . LEU A 1 86 ? -17.810 10.614 14.591 1.00 86.81 86 LEU A N 1
ATOM 606 C CA . LEU A 1 86 ? -18.820 11.330 13.812 1.00 86.81 86 LEU A CA 1
ATOM 607 C C . LEU A 1 86 ? -20.087 10.496 13.565 1.00 86.81 86 LEU A C 1
ATOM 609 O O . LEU A 1 86 ? -21.156 11.051 13.314 1.00 86.81 86 LEU A O 1
ATOM 613 N N . ALA A 1 87 ? -19.992 9.165 13.614 1.00 88.06 87 ALA A N 1
ATOM 614 C CA . ALA A 1 87 ? -21.128 8.298 13.328 1.00 88.06 87 ALA A CA 1
ATOM 615 C C . ALA A 1 87 ? -22.181 8.294 14.457 1.00 88.06 87 ALA A C 1
ATOM 617 O O . ALA A 1 87 ? -21.843 8.222 15.642 1.00 88.06 87 ALA A O 1
ATOM 618 N N . PRO A 1 88 ? -23.483 8.240 14.114 1.00 87.31 88 PRO A N 1
ATOM 619 C CA . PRO A 1 88 ? -24.548 8.111 15.103 1.00 87.31 88 PRO A CA 1
ATOM 620 C C . PRO A 1 88 ? -24.419 6.802 15.898 1.00 87.31 88 PRO A C 1
ATOM 622 O O . PRO A 1 88 ? -24.059 5.758 15.347 1.00 87.31 88 PRO A O 1
ATOM 625 N N . LYS A 1 89 ? -24.789 6.830 17.190 1.00 83.56 89 LYS A N 1
ATOM 626 C CA . LYS A 1 89 ? -24.588 5.725 18.160 1.00 83.56 89 LYS A CA 1
ATOM 627 C C . LYS A 1 89 ? -25.023 4.342 17.648 1.00 83.56 89 LYS A C 1
ATOM 629 O O . LYS A 1 89 ? -24.373 3.349 17.957 1.00 83.56 89 LYS A O 1
ATOM 634 N N . ARG A 1 90 ? -26.093 4.280 16.844 1.00 83.94 90 ARG A N 1
ATOM 635 C CA . ARG A 1 90 ? -26.628 3.034 16.262 1.00 83.94 90 ARG A CA 1
ATOM 636 C C . ARG A 1 90 ? -25.711 2.407 15.202 1.00 83.94 90 ARG A C 1
ATOM 638 O O . ARG A 1 90 ? -25.635 1.188 15.124 1.00 83.94 90 ARG A O 1
ATOM 645 N N . TRP A 1 91 ? -25.011 3.222 14.413 1.00 84.88 91 TRP A N 1
ATOM 646 C CA . TRP A 1 91 ? -24.214 2.778 13.258 1.00 84.88 91 TRP A CA 1
ATOM 647 C C . TRP A 1 91 ? -22.705 2.851 13.490 1.00 84.88 91 TRP A C 1
ATOM 649 O O . TRP A 1 91 ? -21.937 2.289 12.711 1.00 84.88 91 TRP A O 1
ATOM 659 N N . ARG A 1 92 ? -22.277 3.491 14.585 1.00 84.81 92 ARG A N 1
ATOM 660 C CA . ARG A 1 92 ? -20.874 3.720 14.944 1.00 84.81 92 ARG A CA 1
ATOM 661 C C . ARG A 1 92 ? -19.981 2.488 14.801 1.00 84.81 92 ARG A C 1
ATOM 663 O O . ARG A 1 92 ? -18.926 2.569 14.180 1.00 84.81 92 ARG A O 1
ATOM 670 N N . ARG A 1 93 ? -20.412 1.351 15.357 1.00 83.56 93 ARG A N 1
ATOM 671 C CA . ARG A 1 93 ? -19.637 0.096 15.344 1.00 83.56 93 ARG A CA 1
ATOM 672 C C . ARG A 1 93 ? -19.429 -0.422 13.921 1.00 83.56 93 ARG A C 1
ATOM 674 O O . ARG A 1 93 ? -18.308 -0.743 13.550 1.00 83.56 93 ARG A O 1
ATOM 681 N N . GLY A 1 94 ? -20.498 -0.466 13.126 1.00 84.12 94 GLY A N 1
ATOM 682 C CA . GLY A 1 94 ? -20.438 -0.943 11.745 1.00 84.12 94 GLY A CA 1
ATOM 683 C C . GLY A 1 94 ? -19.592 -0.031 10.862 1.00 84.12 94 GLY A C 1
ATOM 684 O O . GLY A 1 94 ? -18.655 -0.506 10.232 1.00 84.12 94 GLY A O 1
ATOM 685 N N . LEU A 1 95 ? -19.871 1.278 10.878 1.00 86.25 95 LEU A N 1
ATOM 686 C CA . LEU A 1 95 ? -19.191 2.258 10.025 1.00 86.25 95 LEU A CA 1
ATOM 687 C C . LEU A 1 95 ? -17.692 2.358 10.322 1.00 86.25 95 LEU A C 1
ATOM 689 O O . LEU A 1 95 ? -16.881 2.390 9.397 1.00 86.25 95 LEU A O 1
ATOM 693 N N . SER A 1 96 ? -17.319 2.360 11.604 1.00 89.12 96 SER A N 1
ATOM 694 C CA . SER A 1 96 ? -15.915 2.381 12.017 1.00 89.12 96 SER A CA 1
ATOM 695 C C . SER A 1 96 ? -15.184 1.115 11.570 1.00 89.12 96 SER A C 1
ATOM 697 O O . SER A 1 96 ? -14.147 1.210 10.918 1.00 89.12 96 SER A O 1
ATOM 699 N N . TYR A 1 97 ? -15.768 -0.066 11.798 1.00 88.31 97 TYR A N 1
ATOM 700 C CA . TYR A 1 97 ? -15.173 -1.322 11.350 1.00 88.31 97 TYR A CA 1
ATOM 701 C C . TYR A 1 97 ? -14.999 -1.370 9.827 1.00 88.31 97 TYR A C 1
ATOM 703 O O . TYR A 1 97 ? -13.913 -1.681 9.339 1.00 88.31 97 TYR A O 1
ATOM 711 N N . THR A 1 98 ? -16.040 -1.018 9.064 1.00 87.38 98 THR A N 1
ATOM 712 C CA . THR A 1 98 ? -15.959 -1.008 7.598 1.00 87.38 98 THR A CA 1
ATOM 713 C C . THR A 1 98 ? -14.914 -0.020 7.101 1.00 87.38 98 THR A C 1
ATOM 715 O O . THR A 1 98 ? -14.174 -0.346 6.181 1.00 87.38 98 THR A O 1
ATOM 718 N N . CYS A 1 99 ? -14.803 1.153 7.732 1.00 90.19 99 CYS A N 1
ATOM 719 C CA . CYS A 1 99 ? -13.785 2.142 7.396 1.00 90.19 99 CYS A CA 1
ATOM 720 C C . CYS A 1 99 ? -12.376 1.586 7.641 1.00 90.19 99 CYS A C 1
ATOM 722 O O . CYS A 1 99 ? -11.567 1.572 6.720 1.00 90.19 99 CYS A O 1
ATOM 724 N N . GLY A 1 100 ? -12.100 1.044 8.832 1.00 89.00 100 GLY A N 1
ATOM 725 C CA . GLY A 1 100 ? -10.778 0.500 9.164 1.00 89.00 100 GLY A CA 1
ATOM 726 C C . GLY A 1 100 ? -10.373 -0.671 8.272 1.00 89.00 100 GLY A C 1
ATOM 727 O O . GLY A 1 100 ? -9.233 -0.748 7.815 1.00 89.00 100 GLY A O 1
ATOM 728 N N . LEU A 1 101 ? -11.326 -1.547 7.964 1.00 89.06 101 LEU A N 1
ATOM 729 C CA . LEU A 1 101 ? -11.106 -2.705 7.110 1.00 89.06 101 LEU A CA 1
ATOM 730 C C . LEU A 1 101 ? -10.859 -2.313 5.644 1.00 89.06 101 LEU A C 1
ATOM 732 O O . LEU A 1 101 ? -9.922 -2.814 5.025 1.00 89.06 101 LEU A O 1
ATOM 736 N N . LEU A 1 102 ? -11.654 -1.385 5.099 1.00 88.19 102 LEU A N 1
ATOM 737 C CA . LEU A 1 102 ? -11.441 -0.850 3.751 1.00 88.19 102 LEU A CA 1
ATOM 738 C C . LEU A 1 102 ? -10.099 -0.128 3.647 1.00 88.19 102 LEU A C 1
ATOM 740 O O . LEU A 1 102 ? -9.384 -0.326 2.666 1.00 88.19 102 LEU A O 1
ATOM 744 N N . SER A 1 103 ? -9.717 0.653 4.659 1.00 89.31 103 SER A N 1
ATOM 745 C CA . SER A 1 103 ? -8.407 1.303 4.701 1.00 89.31 103 SER A CA 1
ATOM 746 C C . SER A 1 103 ? -7.275 0.268 4.731 1.00 89.31 103 SER A C 1
ATOM 748 O O . SER A 1 103 ? -6.314 0.407 3.977 1.00 89.31 103 SER A O 1
ATOM 750 N N . LEU A 1 104 ? -7.394 -0.811 5.519 1.00 89.50 104 LEU A N 1
ATOM 751 C CA . LEU A 1 104 ? -6.396 -1.889 5.568 1.00 89.50 104 LEU A CA 1
ATOM 752 C C . LEU A 1 104 ? -6.213 -2.566 4.205 1.00 89.50 104 LEU A C 1
ATOM 754 O O . LEU A 1 104 ? -5.083 -2.738 3.745 1.00 89.50 104 LEU A O 1
ATOM 758 N N . PHE A 1 105 ? -7.312 -2.911 3.537 1.00 88.19 105 PHE A N 1
ATOM 759 C CA . PHE A 1 105 ? -7.259 -3.531 2.214 1.00 88.19 105 PHE A CA 1
ATOM 760 C C . PHE A 1 105 ? -6.799 -2.576 1.119 1.00 88.19 105 PHE A C 1
ATOM 762 O O . PHE A 1 105 ? -6.107 -3.003 0.199 1.00 88.19 105 PHE A O 1
ATOM 769 N N . SER A 1 106 ? -7.110 -1.286 1.241 1.00 88.00 106 SER A N 1
ATOM 770 C CA . SER A 1 106 ? -6.602 -0.262 0.326 1.00 88.00 106 SER A CA 1
ATOM 771 C C . SER A 1 106 ? -5.079 -0.179 0.401 1.00 88.00 106 SER A C 1
ATOM 773 O O . SER A 1 106 ? -4.414 -0.225 -0.632 1.00 88.00 106 SER A O 1
ATOM 775 N N . TRP A 1 107 ? -4.505 -0.154 1.610 1.00 88.62 107 TRP A N 1
ATOM 776 C CA . TRP A 1 107 ? -3.049 -0.183 1.780 1.00 88.62 107 TRP A CA 1
ATOM 777 C C . TRP A 1 107 ? -2.414 -1.442 1.193 1.00 88.62 107 TRP A C 1
ATOM 779 O O . TRP A 1 107 ? -1.368 -1.360 0.548 1.00 88.62 107 TRP A O 1
ATOM 789 N N . LEU A 1 108 ? -3.062 -2.594 1.376 1.00 88.75 108 LEU A N 1
ATOM 790 C CA . LEU A 1 108 ? -2.599 -3.852 0.805 1.00 88.75 108 LEU A CA 1
ATOM 791 C C . LEU A 1 108 ? -2.623 -3.826 -0.730 1.00 88.75 108 LEU A C 1
ATOM 793 O O . LEU A 1 108 ? -1.628 -4.171 -1.364 1.00 88.75 108 LEU A O 1
ATOM 797 N N . ALA A 1 109 ? -3.720 -3.365 -1.334 1.00 86.56 109 ALA A N 1
ATOM 798 C CA . ALA A 1 109 ? -3.859 -3.276 -2.785 1.00 86.56 109 ALA A CA 1
ATOM 799 C C . ALA A 1 109 ? -2.818 -2.333 -3.410 1.00 86.56 109 ALA A C 1
ATOM 801 O O . ALA A 1 109 ? -2.252 -2.659 -4.456 1.00 86.56 109 ALA A O 1
ATOM 802 N N . ILE A 1 110 ? -2.512 -1.206 -2.754 1.00 85.62 110 ILE A N 1
ATOM 803 C CA . ILE A 1 110 ? -1.442 -0.292 -3.182 1.00 85.62 110 ILE A CA 1
ATOM 804 C C . ILE A 1 110 ? -0.089 -1.011 -3.149 1.00 85.62 110 ILE A C 1
ATOM 806 O O . ILE A 1 110 ? 0.625 -1.004 -4.152 1.00 85.62 110 ILE A O 1
ATOM 810 N N . GLY A 1 111 ? 0.249 -1.674 -2.037 1.00 87.88 111 GLY A N 1
ATOM 811 C CA . GLY A 1 111 ? 1.519 -2.393 -1.891 1.00 87.88 111 GLY A CA 1
ATOM 812 C C . GLY A 1 111 ? 1.708 -3.483 -2.951 1.00 87.88 111 GLY A C 1
ATOM 813 O O . GLY A 1 111 ? 2.757 -3.551 -3.594 1.00 87.88 111 GLY A O 1
ATOM 814 N N . VAL A 1 112 ? 0.668 -4.288 -3.202 1.00 88.56 112 VAL A N 1
ATOM 815 C CA . VAL A 1 112 ? 0.687 -5.325 -4.246 1.00 88.56 112 VAL A CA 1
ATOM 816 C C . VAL A 1 112 ? 0.861 -4.705 -5.637 1.00 88.56 112 VAL A C 1
ATOM 818 O O . VAL A 1 112 ? 1.679 -5.181 -6.426 1.00 88.56 112 VAL A O 1
ATOM 821 N N . SER A 1 113 ? 0.141 -3.618 -5.927 1.00 85.44 113 SER A N 1
ATOM 822 C CA . SER A 1 113 ? 0.193 -2.968 -7.239 1.00 85.44 113 SER A CA 1
ATOM 823 C C . SER A 1 113 ? 1.577 -2.385 -7.524 1.00 85.44 113 SER A C 1
ATOM 825 O O . SER A 1 113 ? 2.161 -2.663 -8.570 1.00 85.44 113 SER A O 1
ATOM 827 N N . VAL A 1 114 ? 2.161 -1.655 -6.570 1.00 84.44 114 VAL A N 1
ATOM 828 C CA . VAL A 1 114 ? 3.497 -1.056 -6.727 1.00 84.44 114 VAL A CA 1
ATOM 829 C C . VAL A 1 114 ? 4.582 -2.126 -6.857 1.00 84.44 114 VAL A C 1
ATOM 831 O O . VAL A 1 114 ? 5.463 -2.003 -7.708 1.00 84.44 114 VAL A O 1
ATOM 834 N N . ALA A 1 115 ? 4.502 -3.206 -6.075 1.00 89.00 115 ALA A N 1
ATOM 835 C CA . ALA A 1 115 ? 5.445 -4.315 -6.182 1.00 89.00 115 ALA A CA 1
ATOM 836 C C . ALA A 1 115 ? 5.370 -5.019 -7.547 1.00 89.00 115 ALA A C 1
ATOM 838 O O . ALA A 1 115 ? 6.409 -5.375 -8.105 1.00 89.00 115 ALA A O 1
ATOM 839 N N . SER A 1 116 ? 4.170 -5.173 -8.120 1.00 86.06 116 SER A N 1
ATOM 840 C CA . SER A 1 116 ? 4.010 -5.757 -9.459 1.00 86.06 116 SER A CA 1
ATOM 841 C C . SER A 1 116 ? 4.606 -4.861 -10.555 1.00 86.06 116 SER A C 1
ATOM 843 O O . SER A 1 116 ? 5.359 -5.342 -11.402 1.00 86.06 116 SER A O 1
ATOM 845 N N . ILE A 1 117 ? 4.377 -3.544 -10.478 1.00 82.56 117 ILE A N 1
ATOM 846 C CA . ILE A 1 117 ? 4.939 -2.554 -11.408 1.00 82.56 117 ILE A CA 1
ATOM 847 C C . ILE A 1 117 ? 6.471 -2.548 -11.325 1.00 82.56 117 ILE A C 1
ATOM 849 O O . ILE A 1 117 ? 7.153 -2.533 -12.349 1.00 82.56 117 ILE A O 1
ATOM 853 N N . ALA A 1 118 ? 7.037 -2.590 -10.116 1.00 86.31 118 ALA A N 1
ATOM 854 C CA . ALA A 1 118 ? 8.484 -2.656 -9.923 1.00 86.31 118 ALA A CA 1
ATOM 855 C C . ALA A 1 118 ? 9.086 -3.935 -10.529 1.00 86.31 118 ALA A C 1
ATOM 857 O O . ALA A 1 118 ? 10.135 -3.883 -11.174 1.00 86.31 118 ALA A O 1
ATOM 858 N N . ALA A 1 119 ? 8.413 -5.079 -10.359 1.00 90.00 119 ALA A N 1
ATOM 859 C CA . ALA A 1 119 ? 8.856 -6.354 -10.914 1.00 90.00 119 ALA A CA 1
ATOM 860 C C . ALA A 1 119 ? 8.831 -6.360 -12.453 1.00 90.00 119 ALA A C 1
ATOM 862 O O . ALA A 1 119 ? 9.789 -6.812 -13.084 1.00 90.00 119 ALA A O 1
ATOM 863 N N . GLN A 1 120 ? 7.781 -5.799 -13.064 1.00 85.12 120 GLN A N 1
ATOM 864 C CA . GLN A 1 120 ? 7.691 -5.627 -14.518 1.00 85.12 120 GLN A CA 1
ATOM 865 C C . GLN A 1 120 ? 8.804 -4.720 -15.057 1.00 85.12 120 GLN A C 1
ATOM 867 O O . GLN A 1 120 ? 9.419 -5.041 -16.074 1.00 85.12 120 GLN A O 1
ATOM 872 N N . GLN A 1 121 ? 9.108 -3.619 -14.363 1.00 82.31 121 GL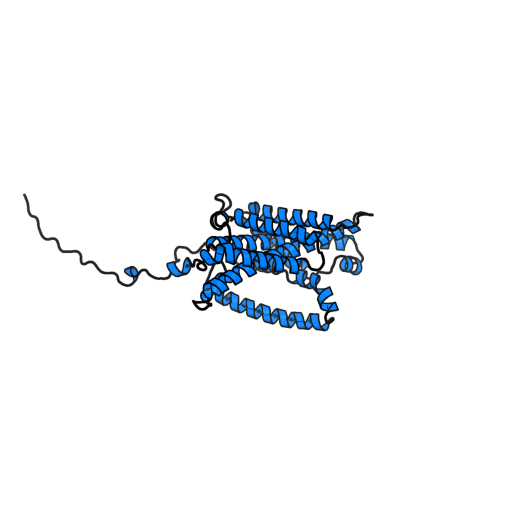N A N 1
ATOM 873 C CA . GLN A 1 121 ? 10.189 -2.712 -14.759 1.00 82.31 121 GLN A CA 1
ATOM 874 C C . GLN A 1 121 ? 11.561 -3.388 -14.704 1.00 82.31 121 GLN A C 1
ATOM 876 O O . GLN A 1 121 ? 12.350 -3.236 -15.637 1.00 82.31 121 GLN A O 1
ATOM 881 N N . LEU A 1 122 ? 11.841 -4.183 -13.665 1.00 88.75 122 LEU A N 1
ATOM 882 C CA . LEU A 1 122 ? 13.097 -4.931 -13.589 1.00 88.75 122 LEU A CA 1
ATOM 883 C C . LEU A 1 122 ? 13.231 -5.911 -14.761 1.00 88.75 122 LEU A C 1
ATOM 885 O O . LEU A 1 122 ? 14.273 -5.967 -15.411 1.00 88.75 122 LEU A O 1
ATOM 889 N N . LEU A 1 123 ? 12.170 -6.657 -15.070 1.00 89.44 123 LEU A N 1
ATOM 890 C CA . LEU A 1 123 ? 12.198 -7.629 -16.163 1.00 89.44 123 LEU A CA 1
ATOM 891 C C . LEU A 1 123 ? 12.277 -6.975 -17.543 1.00 89.44 123 LEU A C 1
ATOM 893 O O . LEU A 1 123 ? 12.908 -7.543 -18.432 1.00 89.44 123 LEU A O 1
ATOM 897 N N . ALA A 1 124 ? 11.729 -5.769 -17.714 1.00 83.81 124 ALA A N 1
ATOM 898 C CA . ALA A 1 124 ? 11.925 -4.979 -18.926 1.00 83.81 124 ALA A CA 1
ATOM 899 C C . ALA A 1 124 ? 13.416 -4.651 -19.142 1.00 83.81 124 ALA A C 1
ATOM 901 O O . ALA A 1 124 ? 13.947 -4.884 -20.230 1.00 83.81 124 ALA A O 1
ATOM 902 N N . ILE A 1 125 ? 14.134 -4.226 -18.093 1.00 84.50 125 ILE A N 1
ATOM 903 C CA . ILE A 1 125 ? 15.588 -3.989 -18.160 1.00 84.50 125 ILE A CA 1
ATOM 904 C C . ILE A 1 125 ? 16.337 -5.281 -18.522 1.00 84.50 125 ILE A C 1
ATOM 906 O O . ILE A 1 125 ? 17.208 -5.268 -19.395 1.00 84.50 125 ILE A O 1
ATOM 910 N N . VAL A 1 126 ? 15.992 -6.404 -17.886 1.00 88.31 126 VAL A N 1
ATOM 911 C CA . VAL A 1 126 ? 16.643 -7.701 -18.145 1.00 88.31 126 VAL A CA 1
ATOM 912 C C . VAL A 1 126 ? 16.405 -8.170 -19.582 1.00 88.31 126 VAL A C 1
ATOM 914 O O . VAL A 1 126 ? 17.353 -8.601 -20.234 1.00 88.31 126 VAL A O 1
ATOM 917 N N . SER A 1 127 ? 15.184 -8.018 -20.103 1.00 86.12 127 SER A N 1
ATOM 918 C CA . SER A 1 127 ? 14.827 -8.422 -21.472 1.00 86.12 127 SER A CA 1
ATOM 919 C C . SER A 1 127 ? 15.611 -7.681 -22.549 1.00 86.12 127 SER A C 1
ATOM 921 O O . SER A 1 127 ? 15.951 -8.259 -23.575 1.00 86.12 127 SER A O 1
ATOM 923 N N . THR A 1 128 ? 15.964 -6.417 -22.302 1.00 80.81 128 THR A N 1
ATOM 924 C CA . THR A 1 128 ? 16.839 -5.691 -23.226 1.00 80.81 128 THR A CA 1
ATOM 925 C C . THR A 1 128 ? 18.290 -6.120 -23.059 1.00 80.81 128 THR A C 1
ATOM 927 O O . THR A 1 128 ? 19.007 -6.252 -24.047 1.00 80.81 128 THR A O 1
ATOM 930 N N . SER A 1 129 ? 18.732 -6.348 -21.817 1.00 82.19 129 SER A N 1
ATOM 931 C CA . SER A 1 129 ? 20.119 -6.658 -21.436 1.00 82.19 129 SER A CA 1
ATOM 932 C C . SER A 1 129 ? 20.609 -8.024 -21.907 1.00 82.19 129 SER A C 1
ATOM 934 O O . SER A 1 129 ? 21.766 -8.133 -22.305 1.00 82.19 129 SER A O 1
ATOM 936 N N . ILE A 1 130 ? 19.743 -9.036 -21.903 1.00 85.38 130 ILE A N 1
ATOM 937 C CA . ILE A 1 130 ? 20.093 -10.416 -22.249 1.00 85.38 130 ILE A CA 1
ATOM 938 C C . ILE A 1 130 ? 19.401 -10.800 -23.558 1.00 85.38 130 ILE A C 1
ATOM 940 O O . ILE A 1 130 ? 18.179 -10.922 -23.615 1.00 85.38 130 ILE A O 1
ATOM 944 N N . SER A 1 131 ? 20.187 -11.040 -24.610 1.00 79.81 131 SER A N 1
ATOM 945 C CA . SER A 1 131 ? 19.664 -11.534 -25.887 1.00 79.81 131 SER A CA 1
ATOM 946 C C . SER A 1 131 ? 19.022 -12.914 -25.706 1.00 79.81 131 SER A C 1
ATOM 948 O O . SER A 1 131 ? 19.696 -13.850 -25.280 1.00 79.81 131 SER A O 1
ATOM 950 N N . GLY A 1 132 ? 17.734 -13.039 -26.038 1.00 82.81 132 GLY A N 1
ATOM 951 C CA . GLY A 1 132 ? 16.973 -14.293 -25.945 1.00 82.81 132 GLY A CA 1
ATOM 952 C C . GLY A 1 132 ? 16.206 -14.500 -24.632 1.00 82.81 132 GLY A C 1
ATOM 953 O O . GLY A 1 132 ? 15.597 -15.553 -24.454 1.00 82.81 132 GLY A O 1
ATOM 954 N N . PHE A 1 133 ? 16.205 -13.527 -23.711 1.00 87.56 133 PHE A N 1
ATOM 955 C CA . PHE A 1 133 ? 15.378 -13.599 -22.504 1.00 87.56 133 PHE A CA 1
ATOM 956 C C . PHE A 1 133 ? 13.963 -13.065 -22.757 1.00 87.56 133 PHE A C 1
ATOM 958 O O . PHE A 1 133 ? 13.757 -11.862 -22.908 1.00 87.56 133 PHE A O 1
ATOM 965 N N . GLU A 1 134 ? 12.975 -13.957 -22.721 1.00 86.06 134 GLU A N 1
ATOM 966 C CA . GLU A 1 134 ? 11.559 -13.592 -22.781 1.00 86.06 134 GLU A CA 1
ATOM 967 C C . GLU A 1 134 ? 10.944 -13.530 -21.369 1.00 86.06 134 GLU A C 1
ATOM 969 O O . GLU A 1 134 ? 10.941 -14.537 -20.644 1.00 86.06 134 GLU A O 1
ATOM 974 N N . PRO A 1 135 ? 10.405 -12.371 -20.937 1.00 85.44 135 PRO A N 1
ATOM 975 C CA . PRO A 1 135 ? 9.730 -12.244 -19.651 1.00 85.44 135 PRO A CA 1
ATOM 976 C C . PRO A 1 135 ? 8.480 -13.128 -19.585 1.00 85.44 135 PRO A C 1
ATOM 978 O O . PRO A 1 135 ? 7.493 -12.887 -20.274 1.00 85.44 135 PRO A O 1
ATOM 981 N N . LYS A 1 136 ? 8.500 -14.140 -18.714 1.00 89.69 136 LYS A N 1
ATOM 982 C CA . LYS A 1 136 ? 7.338 -14.979 -18.401 1.00 89.69 136 LYS A CA 1
ATOM 983 C C . LYS A 1 136 ? 6.669 -14.506 -17.115 1.00 89.69 136 LYS A C 1
ATOM 985 O O . LYS A 1 136 ? 7.327 -13.974 -16.222 1.00 89.69 136 LYS A O 1
ATOM 990 N N . THR A 1 137 ? 5.376 -14.781 -16.970 1.00 87.50 137 THR A N 1
ATOM 991 C CA . THR A 1 137 ? 4.571 -14.371 -15.805 1.00 87.50 137 THR A CA 1
ATOM 992 C C . THR A 1 137 ? 5.160 -14.837 -14.471 1.00 87.50 137 THR A C 1
ATOM 994 O O . THR A 1 137 ? 5.160 -14.097 -13.489 1.00 87.50 137 THR A O 1
ATOM 997 N N . TRP A 1 138 ? 5.734 -16.041 -14.435 1.00 88.81 138 TRP A N 1
ATOM 998 C CA . TRP A 1 138 ? 6.359 -16.574 -13.225 1.00 88.81 138 TRP A CA 1
ATOM 999 C C . TRP A 1 138 ? 7.665 -15.853 -12.851 1.00 88.81 138 TRP A C 1
ATOM 1001 O O . TRP A 1 138 ? 7.970 -15.761 -11.664 1.00 88.81 138 TRP A O 1
ATOM 1011 N N . HIS A 1 139 ? 8.401 -15.274 -13.815 1.00 92.00 139 HIS A N 1
ATOM 1012 C CA . HIS A 1 139 ? 9.547 -14.408 -13.506 1.00 92.00 139 HIS A CA 1
ATOM 1013 C C . HIS A 1 139 ? 9.081 -13.187 -12.705 1.00 92.00 139 HIS A C 1
ATOM 1015 O O . HIS A 1 139 ? 9.706 -12.823 -11.710 1.00 92.00 139 HIS A O 1
ATOM 1021 N N . VAL A 1 140 ? 7.959 -12.577 -13.114 1.00 90.00 140 VAL A N 1
ATOM 1022 C CA . VAL A 1 140 ? 7.396 -11.397 -12.438 1.00 90.00 140 VAL A CA 1
ATOM 1023 C C . VAL A 1 140 ? 6.984 -11.756 -11.015 1.00 90.00 140 VAL A C 1
ATOM 1025 O O . VAL A 1 140 ? 7.321 -11.031 -10.085 1.00 90.00 140 VAL A O 1
ATOM 1028 N N . PHE A 1 141 ? 6.321 -12.903 -10.837 1.00 91.00 141 PHE A N 1
ATOM 1029 C CA . PHE A 1 141 ? 5.908 -13.404 -9.526 1.00 91.00 141 PHE A CA 1
ATOM 1030 C C . PHE A 1 141 ? 7.089 -13.599 -8.562 1.00 91.00 141 PHE A C 1
ATOM 1032 O O . PHE A 1 141 ? 7.017 -13.171 -7.412 1.00 91.00 141 PHE A O 1
ATOM 1039 N N . LEU A 1 142 ? 8.199 -14.189 -9.018 1.00 93.12 142 LEU A N 1
ATOM 1040 C CA . LEU A 1 142 ? 9.374 -14.395 -8.162 1.00 93.12 142 LEU A CA 1
ATOM 1041 C C . LEU A 1 142 ? 10.036 -13.077 -7.751 1.00 93.12 142 LEU A C 1
ATOM 1043 O O . LEU A 1 142 ? 10.377 -12.899 -6.581 1.00 93.12 142 LEU A O 1
ATOM 1047 N N . VAL A 1 143 ? 10.193 -12.140 -8.691 1.00 94.12 143 VAL A N 1
ATOM 1048 C CA . VAL A 1 143 ? 10.759 -10.812 -8.404 1.00 94.12 143 VAL A CA 1
ATOM 1049 C C . VAL A 1 143 ?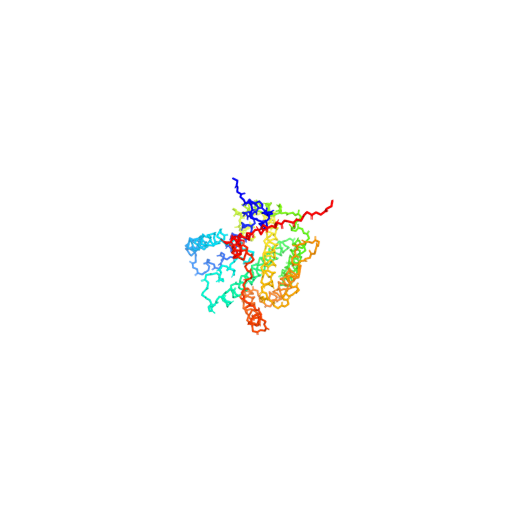 9.858 -10.044 -7.438 1.00 94.12 143 VAL A C 1
ATOM 1051 O O . VAL A 1 143 ? 10.337 -9.503 -6.442 1.00 94.12 143 VAL A O 1
ATOM 1054 N N . TYR A 1 144 ? 8.549 -10.056 -7.693 1.00 92.56 144 TYR A N 1
ATOM 1055 C CA . TYR A 1 144 ? 7.530 -9.501 -6.807 1.00 92.56 144 TYR A CA 1
ATOM 1056 C C . TYR A 1 144 ? 7.666 -10.056 -5.385 1.00 92.56 144 TYR A C 1
ATOM 1058 O O . TYR A 1 144 ? 7.704 -9.296 -4.413 1.00 92.56 144 TYR A O 1
ATOM 1066 N N . GLN A 1 145 ? 7.810 -11.377 -5.259 1.00 94.12 145 GLN A N 1
ATOM 1067 C CA . GLN A 1 145 ? 7.910 -12.029 -3.964 1.00 94.12 145 GLN A CA 1
ATOM 1068 C C . GLN A 1 145 ? 9.212 -11.681 -3.233 1.00 94.12 145 GLN A C 1
ATOM 1070 O O . GLN A 1 145 ? 9.210 -11.497 -2.011 1.00 94.12 145 GLN A O 1
ATOM 1075 N N . GLY A 1 146 ? 10.307 -11.541 -3.983 1.00 94.06 146 GLY A N 1
ATOM 1076 C CA . GLY A 1 146 ? 11.581 -11.043 -3.477 1.00 94.06 146 GLY A CA 1
ATOM 1077 C C . GLY A 1 146 ? 11.464 -9.620 -2.929 1.00 94.06 146 GLY A C 1
ATOM 1078 O O . GLY A 1 146 ? 11.910 -9.360 -1.813 1.00 94.06 146 GLY A O 1
ATOM 1079 N N . PHE A 1 147 ? 10.801 -8.716 -3.656 1.00 93.88 147 PHE A N 1
ATOM 1080 C CA . PHE A 1 147 ? 10.571 -7.339 -3.205 1.00 93.88 147 PHE A CA 1
ATOM 1081 C C . PHE A 1 147 ? 9.681 -7.264 -1.961 1.00 93.88 147 PHE A C 1
ATOM 1083 O O . PHE A 1 147 ? 10.018 -6.546 -1.020 1.00 93.88 147 PHE A O 1
ATOM 1090 N N . ALA A 1 148 ? 8.597 -8.041 -1.906 1.00 92.56 148 ALA A N 1
ATOM 1091 C CA . ALA A 1 148 ? 7.720 -8.095 -0.737 1.00 92.56 148 ALA A CA 1
ATOM 1092 C C . ALA A 1 148 ? 8.437 -8.654 0.507 1.00 92.56 148 ALA A C 1
ATOM 1094 O O . ALA A 1 148 ? 8.259 -8.149 1.617 1.00 92.56 148 ALA A O 1
ATOM 1095 N N . LEU A 1 149 ? 9.267 -9.691 0.340 1.00 93.44 149 LEU A N 1
ATOM 1096 C CA . LEU A 1 149 ? 10.078 -10.242 1.429 1.00 93.44 149 LEU A CA 1
ATOM 1097 C C . LEU A 1 149 ? 11.148 -9.249 1.893 1.00 93.44 149 LEU A C 1
ATOM 1099 O O . LEU A 1 149 ? 11.316 -9.052 3.096 1.00 93.44 149 LEU A O 1
ATOM 1103 N N . PHE A 1 150 ? 11.835 -8.592 0.958 1.00 92.56 150 PHE A N 1
ATOM 1104 C CA . PHE A 1 150 ? 12.811 -7.555 1.276 1.00 92.56 150 PHE A CA 1
ATOM 1105 C C . PHE A 1 150 ? 12.174 -6.422 2.085 1.00 92.56 150 PHE A C 1
ATOM 1107 O O . PHE A 1 150 ? 12.695 -6.063 3.138 1.00 92.56 150 PHE A O 1
ATOM 1114 N N . ALA A 1 151 ? 11.020 -5.914 1.646 1.00 90.81 151 ALA A N 1
ATOM 1115 C CA . ALA A 1 151 ? 10.299 -4.865 2.353 1.00 90.81 151 ALA A CA 1
ATOM 1116 C C . ALA A 1 151 ? 9.857 -5.307 3.758 1.00 90.81 151 ALA A C 1
ATOM 1118 O O . ALA A 1 151 ? 10.026 -4.553 4.713 1.00 90.81 151 ALA A O 1
ATOM 1119 N N . MET A 1 152 ? 9.392 -6.552 3.923 1.00 91.38 152 MET A N 1
ATOM 1120 C CA . MET A 1 152 ? 9.062 -7.107 5.241 1.00 91.38 152 MET A CA 1
ATOM 1121 C C . MET A 1 152 ? 10.271 -7.114 6.182 1.00 91.38 152 MET A C 1
ATOM 1123 O O . MET A 1 152 ? 10.174 -6.640 7.313 1.00 91.38 152 MET A O 1
ATOM 1127 N N . LEU A 1 153 ? 11.405 -7.654 5.727 1.00 90.56 153 LEU A N 1
ATOM 1128 C CA . LEU A 1 153 ? 12.627 -7.746 6.528 1.00 90.56 153 LEU A CA 1
ATOM 1129 C C . LEU A 1 153 ? 13.168 -6.351 6.857 1.00 90.56 153 LEU A C 1
ATOM 1131 O O . LEU A 1 153 ? 13.564 -6.084 7.991 1.00 90.56 153 LEU A O 1
ATOM 1135 N N . TYR A 1 154 ? 13.125 -5.441 5.887 1.00 87.19 154 TYR A N 1
ATOM 1136 C CA . TYR A 1 154 ? 13.521 -4.056 6.079 1.00 87.19 154 TYR A CA 1
ATOM 1137 C C . TYR A 1 154 ? 12.673 -3.376 7.160 1.00 87.19 154 TYR A C 1
ATOM 1139 O O . TYR A 1 154 ? 13.212 -2.811 8.115 1.00 87.19 154 TYR A O 1
ATOM 1147 N N . THR A 1 155 ? 11.349 -3.494 7.069 1.00 85.12 155 THR A N 1
ATOM 1148 C CA . THR A 1 155 ? 10.418 -2.951 8.065 1.00 85.12 155 THR A CA 1
ATOM 1149 C C . THR A 1 155 ? 10.626 -3.593 9.438 1.00 85.12 155 THR A C 1
ATOM 1151 O O . THR A 1 155 ? 10.573 -2.899 10.452 1.00 85.12 155 THR A O 1
ATOM 1154 N N . ALA A 1 156 ? 10.931 -4.893 9.488 1.00 84.38 156 ALA A N 1
ATOM 1155 C CA . ALA A 1 156 ? 11.141 -5.615 10.738 1.00 84.38 156 ALA A CA 1
ATOM 1156 C C . ALA A 1 156 ? 12.427 -5.208 11.481 1.00 84.38 156 ALA A C 1
ATOM 1158 O O . ALA A 1 156 ? 12.426 -5.111 12.708 1.00 84.38 156 ALA A O 1
ATOM 1159 N N . PHE A 1 157 ? 13.530 -4.981 10.762 1.00 81.81 157 PHE A N 1
ATOM 1160 C CA . PHE A 1 157 ? 14.852 -4.813 11.380 1.00 81.81 157 PHE A CA 1
ATOM 1161 C C . PHE A 1 157 ? 15.421 -3.392 11.300 1.00 81.81 157 PHE A C 1
ATOM 1163 O O . PHE A 1 157 ? 16.205 -2.999 12.166 1.00 81.81 157 PHE A O 1
ATOM 1170 N N . ILE A 1 158 ? 15.071 -2.621 10.267 1.00 72.88 158 ILE A N 1
ATOM 1171 C CA . ILE A 1 158 ? 15.768 -1.371 9.922 1.00 72.88 158 ILE A CA 1
ATOM 1172 C C . ILE A 1 158 ? 14.944 -0.132 10.275 1.00 72.88 158 ILE A C 1
ATOM 1174 O O . ILE A 1 158 ? 15.523 0.900 10.621 1.00 72.88 158 ILE A O 1
ATOM 1178 N N . LEU A 1 159 ? 13.613 -0.225 10.260 1.00 63.91 159 LEU A N 1
ATOM 1179 C CA . LEU A 1 159 ? 12.734 0.941 10.359 1.00 63.91 159 LEU A CA 1
ATOM 1180 C C . LEU A 1 159 ? 12.979 1.803 11.609 1.00 63.91 159 LEU A C 1
ATOM 1182 O O . LEU A 1 159 ? 13.109 3.021 11.506 1.00 63.91 159 LEU A O 1
ATOM 1186 N N . LYS A 1 160 ? 13.130 1.182 12.785 1.00 61.81 160 LYS A N 1
ATOM 1187 C CA . LYS A 1 160 ? 13.394 1.914 14.037 1.00 61.81 160 LYS A CA 1
ATOM 1188 C C . LYS A 1 160 ? 14.814 2.497 14.100 1.00 61.81 160 LYS A C 1
ATOM 1190 O O . LYS A 1 160 ? 15.077 3.408 14.879 1.00 61.81 160 LYS A O 1
ATOM 1195 N N . ARG A 1 161 ? 15.738 1.973 13.288 1.00 60.09 161 ARG A N 1
ATOM 1196 C CA . ARG A 1 161 ? 17.160 2.332 13.316 1.00 60.09 161 ARG A CA 1
ATOM 1197 C C . ARG A 1 161 ? 17.498 3.480 12.364 1.00 60.09 161 ARG A C 1
ATOM 1199 O O . ARG A 1 161 ? 18.402 4.242 12.677 1.00 60.09 161 ARG A O 1
ATOM 1206 N N . ASN A 1 162 ? 16.774 3.631 11.247 1.00 59.22 162 ASN A N 1
ATOM 1207 C CA . ASN A 1 162 ? 17.122 4.582 10.182 1.00 59.22 162 ASN A CA 1
ATOM 1208 C C . ASN A 1 162 ? 15.911 5.336 9.580 1.00 59.22 162 ASN A C 1
ATOM 1210 O O . ASN A 1 162 ? 15.598 5.143 8.403 1.00 59.22 162 ASN A O 1
ATOM 1214 N N . PRO A 1 163 ? 15.268 6.270 10.309 1.00 64.38 163 PRO A N 1
ATOM 1215 C CA . PRO A 1 163 ? 14.210 7.127 9.751 1.00 64.38 163 PRO A CA 1
ATOM 1216 C C . PRO A 1 163 ? 14.697 8.050 8.613 1.00 64.38 163 PRO A C 1
ATOM 1218 O O . PRO A 1 163 ? 13.902 8.481 7.781 1.00 64.38 163 PRO A O 1
ATOM 1221 N N . TRP A 1 164 ? 16.010 8.299 8.515 1.00 66.44 164 TRP A N 1
ATOM 1222 C CA . TRP A 1 164 ? 16.653 9.064 7.433 1.00 66.44 164 TRP A CA 1
ATOM 1223 C C . TRP A 1 164 ? 16.413 8.502 6.030 1.00 66.44 164 TRP A C 1
ATOM 1225 O O . TRP A 1 164 ? 16.514 9.230 5.046 1.00 66.44 164 TRP A O 1
ATOM 1235 N N . THR A 1 165 ? 16.094 7.216 5.930 1.00 68.25 165 THR A N 1
ATOM 1236 C CA . THR A 1 165 ? 15.870 6.519 4.658 1.00 68.25 165 THR A CA 1
ATOM 1237 C C . THR A 1 165 ? 14.683 7.104 3.898 1.00 68.25 165 THR A C 1
ATOM 1239 O O . THR A 1 165 ? 14.782 7.331 2.695 1.00 68.25 165 THR A O 1
ATOM 1242 N N . HIS A 1 166 ? 13.626 7.495 4.613 1.00 68.06 166 HIS A N 1
ATOM 1243 C CA . HIS A 1 166 ? 12.483 8.209 4.048 1.00 68.06 166 HIS A CA 1
ATOM 1244 C C . HIS A 1 166 ? 12.840 9.628 3.590 1.00 68.06 166 HIS A C 1
ATOM 1246 O O . HIS A 1 166 ? 12.339 10.080 2.563 1.00 68.06 166 HIS A O 1
ATOM 1252 N N . ASN A 1 167 ? 13.736 10.324 4.301 1.00 71.56 167 ASN A N 1
ATOM 1253 C CA . ASN A 1 167 ? 14.196 11.655 3.893 1.00 71.56 167 ASN A CA 1
ATOM 1254 C C . ASN A 1 167 ? 14.974 11.569 2.570 1.00 71.56 167 ASN A C 1
ATOM 1256 O O . ASN A 1 167 ? 14.673 12.301 1.632 1.00 71.56 167 ASN A O 1
ATOM 1260 N N . ILE A 1 168 ? 15.936 10.642 2.474 1.00 75.56 168 ILE A N 1
ATOM 1261 C CA . ILE A 1 168 ? 16.734 10.420 1.256 1.00 75.56 168 ILE A CA 1
ATOM 1262 C C . ILE A 1 168 ? 15.828 10.022 0.094 1.00 75.56 168 ILE A C 1
ATOM 1264 O O . ILE A 1 168 ? 15.929 10.599 -0.988 1.00 75.56 168 ILE A O 1
ATOM 1268 N N . ALA A 1 169 ? 14.913 9.080 0.327 1.00 74.25 169 ALA A N 1
ATOM 1269 C CA . ALA A 1 169 ? 13.958 8.677 -0.688 1.00 74.25 169 ALA A CA 1
ATOM 1270 C C . ALA A 1 169 ? 13.117 9.865 -1.155 1.00 74.25 169 ALA A C 1
ATOM 1272 O O . ALA A 1 169 ? 13.016 10.077 -2.355 1.00 74.25 169 ALA A O 1
ATOM 1273 N N . CYS A 1 170 ? 12.584 10.692 -0.250 1.00 75.38 170 CYS A N 1
ATOM 1274 C CA . CYS A 1 170 ? 11.819 11.880 -0.628 1.00 75.38 170 CYS A CA 1
ATOM 1275 C C . CYS A 1 170 ? 12.617 12.822 -1.539 1.00 75.38 170 CYS A C 1
ATOM 1277 O O . CYS A 1 170 ? 12.089 13.258 -2.560 1.00 75.38 170 CYS A O 1
ATOM 1279 N N . TYR A 1 171 ? 13.884 13.108 -1.225 1.00 75.50 171 TYR A N 1
ATOM 1280 C CA . TYR A 1 171 ? 14.727 13.937 -2.094 1.00 75.50 171 TYR A CA 1
ATOM 1281 C C . TYR A 1 171 ? 14.929 13.305 -3.477 1.00 75.50 171 TYR A C 1
ATOM 1283 O O . TYR A 1 171 ? 14.818 13.995 -4.490 1.00 75.50 171 TYR A O 1
ATOM 1291 N N . LEU A 1 172 ? 15.166 11.992 -3.536 1.00 73.44 172 LEU A N 1
ATOM 1292 C CA . LEU A 1 172 ? 15.308 11.267 -4.801 1.00 73.44 172 LEU A CA 1
ATOM 1293 C C . LEU A 1 172 ? 13.994 11.229 -5.597 1.00 73.44 172 LEU A C 1
ATOM 1295 O O . LEU A 1 172 ? 14.005 11.385 -6.817 1.00 73.44 172 LEU A O 1
ATOM 1299 N N . HIS A 1 173 ? 12.859 11.080 -4.918 1.00 74.50 173 HIS A N 1
ATOM 1300 C CA . HIS A 1 173 ? 11.526 11.147 -5.504 1.00 74.50 173 HIS A CA 1
ATOM 1301 C C . HIS A 1 173 ? 11.266 12.535 -6.112 1.00 74.50 173 HIS A C 1
ATOM 1303 O O . HIS A 1 173 ? 10.858 12.621 -7.266 1.00 74.50 173 HIS A O 1
ATOM 1309 N N . ILE A 1 174 ? 11.586 13.626 -5.404 1.00 73.38 174 ILE A N 1
ATOM 1310 C CA . ILE A 1 174 ? 11.461 14.995 -5.937 1.00 73.38 174 ILE A CA 1
ATOM 1311 C C . ILE A 1 174 ? 12.368 15.182 -7.160 1.00 73.38 174 ILE A C 1
ATOM 1313 O O . ILE A 1 174 ? 11.906 15.653 -8.197 1.00 73.38 174 ILE A O 1
ATOM 1317 N N . LEU A 1 175 ? 13.633 14.762 -7.085 1.00 70.06 175 LEU A N 1
ATOM 1318 C CA . LEU A 1 175 ? 14.591 14.916 -8.185 1.00 70.06 175 LEU A CA 1
ATOM 1319 C C . LEU A 1 175 ? 14.167 14.156 -9.453 1.00 70.06 175 LEU A C 1
ATOM 1321 O O . LEU A 1 175 ? 14.391 14.616 -10.572 1.00 70.06 175 LEU A O 1
ATOM 1325 N N . THR A 1 176 ? 13.549 12.989 -9.285 1.00 66.44 176 THR A N 1
ATOM 1326 C CA . THR A 1 176 ? 13.114 12.129 -10.396 1.00 66.44 176 THR A CA 1
ATOM 1327 C C . THR A 1 176 ? 11.703 12.439 -10.897 1.00 66.44 176 THR A C 1
ATOM 1329 O O . THR A 1 176 ? 11.381 12.075 -12.029 1.00 66.44 176 THR A O 1
ATOM 1332 N N . SER A 1 177 ? 10.886 13.154 -10.113 1.00 61.06 177 SER A N 1
ATOM 1333 C CA . SER A 1 177 ? 9.487 13.489 -10.433 1.00 61.06 177 SER A CA 1
ATOM 1334 C C . SER A 1 177 ? 9.311 14.270 -11.744 1.00 61.06 177 SER A C 1
ATOM 1336 O O . SER A 1 177 ? 8.303 14.107 -12.426 1.00 61.06 177 SER A O 1
ATOM 1338 N N . LEU A 1 178 ? 10.317 15.047 -12.161 1.00 52.38 178 LEU A N 1
ATOM 1339 C CA . LEU A 1 178 ? 10.312 15.807 -13.420 1.00 52.38 178 LEU A CA 1
ATOM 1340 C C . LEU A 1 178 ? 10.632 14.957 -14.668 1.00 52.38 178 LEU A C 1
ATOM 1342 O O . LEU A 1 178 ? 10.577 15.468 -15.784 1.00 52.38 178 LEU A O 1
ATOM 1346 N N . ARG A 1 179 ? 11.006 13.678 -14.513 1.00 52.22 179 ARG A N 1
ATOM 1347 C CA . ARG A 1 179 ? 11.582 12.845 -15.589 1.00 52.22 179 ARG A CA 1
ATOM 1348 C C . ARG A 1 179 ? 10.936 11.464 -15.717 1.00 52.22 179 ARG A C 1
ATOM 1350 O O . ARG A 1 179 ? 11.638 10.513 -16.054 1.00 52.22 179 ARG A O 1
ATOM 1357 N N . TRP A 1 180 ? 9.635 11.310 -15.465 1.00 54.84 180 TRP A N 1
ATOM 1358 C CA . TRP A 1 180 ? 9.009 9.993 -15.631 1.00 54.84 180 TRP A CA 1
ATOM 1359 C C . TRP A 1 180 ? 8.304 9.783 -16.968 1.00 54.84 180 TRP A C 1
ATOM 1361 O O . TRP A 1 180 ? 7.331 10.455 -17.295 1.00 54.84 180 TRP A O 1
ATOM 1371 N N . ILE A 1 181 ? 8.791 8.790 -17.708 1.00 57.03 181 ILE A N 1
ATOM 1372 C CA . ILE A 1 181 ? 8.317 8.313 -19.005 1.00 57.03 181 ILE A CA 1
ATOM 1373 C C . ILE A 1 181 ? 8.460 6.768 -18.970 1.00 57.03 181 ILE A C 1
ATOM 1375 O O . ILE A 1 181 ? 9.444 6.284 -18.418 1.00 57.03 181 ILE A O 1
ATOM 1379 N N . PRO A 1 182 ? 7.532 5.949 -19.501 1.00 59.88 182 PRO A N 1
ATOM 1380 C CA . PRO A 1 182 ? 7.710 4.488 -19.558 1.00 59.88 182 PRO A CA 1
ATOM 1381 C C . PRO A 1 182 ? 9.032 4.086 -20.241 1.00 59.88 182 PRO A C 1
ATOM 1383 O O . PRO A 1 182 ? 9.420 4.741 -21.202 1.00 59.88 182 PRO A O 1
ATOM 1386 N N . PHE A 1 183 ? 9.705 3.007 -19.806 1.00 54.38 183 PHE A N 1
ATOM 1387 C CA . PHE A 1 183 ? 11.050 2.621 -20.291 1.00 54.38 183 PHE A CA 1
ATOM 1388 C C . PHE A 1 183 ? 11.195 2.635 -21.822 1.00 54.38 183 PHE A C 1
ATOM 1390 O O . PHE A 1 183 ? 12.149 3.206 -22.335 1.00 54.38 183 PHE A O 1
ATOM 1397 N N . VAL A 1 184 ? 10.222 2.089 -22.560 1.00 52.94 184 VAL A N 1
ATOM 1398 C CA . VAL A 1 184 ? 10.237 2.073 -24.037 1.00 52.94 184 VAL A CA 1
ATOM 1399 C C . VAL A 1 184 ? 10.193 3.489 -24.618 1.00 52.94 184 VAL A C 1
ATOM 1401 O O . VAL A 1 184 ? 10.886 3.798 -25.581 1.00 52.94 184 VAL A O 1
ATOM 1404 N N . VAL A 1 185 ? 9.423 4.381 -23.999 1.00 61.69 185 VAL A N 1
ATOM 1405 C CA . VAL A 1 185 ? 9.331 5.786 -24.405 1.00 61.69 185 VAL A CA 1
ATOM 1406 C C . VAL A 1 185 ? 10.579 6.562 -23.946 1.00 61.69 185 VAL A C 1
ATOM 1408 O O . VAL A 1 185 ? 10.982 7.506 -24.616 1.00 61.69 185 VAL A O 1
ATOM 1411 N N . MET A 1 186 ? 11.262 6.142 -22.872 1.00 61.19 186 MET A N 1
ATOM 1412 C CA . MET A 1 186 ? 12.586 6.666 -22.506 1.00 61.19 186 MET A CA 1
ATOM 1413 C C . MET A 1 186 ? 13.662 6.220 -23.496 1.00 61.19 186 MET A C 1
ATOM 1415 O O . MET A 1 186 ? 14.468 7.039 -23.919 1.00 61.19 186 MET A O 1
ATOM 1419 N N . GLU A 1 187 ? 13.681 4.951 -23.895 1.00 58.78 187 GLU A N 1
ATOM 1420 C CA . GLU A 1 187 ? 14.624 4.444 -24.890 1.00 58.78 187 GLU A CA 1
ATOM 1421 C C . GLU A 1 187 ? 14.425 5.150 -26.238 1.00 58.78 187 GLU A C 1
ATOM 1423 O O . GLU A 1 187 ? 15.387 5.644 -26.828 1.00 58.78 187 GLU A O 1
ATOM 1428 N N . GLN A 1 188 ? 13.170 5.299 -26.673 1.00 57.91 188 GLN A N 1
ATOM 1429 C CA . GLN A 1 188 ? 12.817 6.027 -27.894 1.00 57.91 188 GLN A CA 1
ATOM 1430 C C . GLN A 1 188 ? 13.090 7.537 -27.784 1.00 57.91 188 GLN A C 1
ATOM 1432 O O . GLN A 1 188 ? 13.574 8.142 -28.741 1.00 57.91 188 GLN A O 1
ATOM 1437 N N . GLY A 1 189 ? 12.818 8.146 -26.626 1.00 60.41 189 GLY A N 1
ATOM 1438 C CA . GLY A 1 189 ? 12.958 9.585 -26.390 1.00 60.41 189 GLY A CA 1
ATOM 1439 C C . GLY A 1 189 ? 14.401 10.048 -26.173 1.00 60.41 189 GLY A C 1
ATOM 1440 O O . GLY A 1 189 ? 14.801 11.075 -26.711 1.00 60.41 189 GLY A O 1
ATOM 1441 N N . PHE A 1 190 ? 15.208 9.285 -25.430 1.00 64.94 190 PHE A N 1
ATOM 1442 C CA . PHE A 1 190 ? 16.623 9.596 -25.188 1.00 64.94 190 PHE A CA 1
ATOM 1443 C C . PHE A 1 190 ? 17.553 9.024 -26.262 1.00 64.94 190 PHE A C 1
ATOM 1445 O O . PHE A 1 190 ? 18.735 9.370 -26.270 1.00 64.94 190 PHE A O 1
ATOM 1452 N N . ARG A 1 191 ? 17.052 8.138 -27.142 1.00 68.25 191 ARG A N 1
ATOM 1453 C CA . ARG A 1 191 ? 17.839 7.405 -28.154 1.00 68.25 191 ARG A CA 1
ATOM 1454 C C . ARG A 1 191 ? 19.099 6.743 -27.574 1.00 68.25 191 ARG A C 1
ATOM 1456 O O . ARG A 1 191 ? 20.093 6.556 -28.270 1.00 68.25 191 ARG A O 1
ATOM 1463 N N . SER A 1 192 ? 19.079 6.425 -26.279 1.00 77.56 192 SER A N 1
ATOM 1464 C CA . SER A 1 192 ? 20.232 5.929 -25.532 1.00 77.56 192 SER A CA 1
ATOM 1465 C C . SER A 1 192 ? 19.793 4.912 -24.492 1.00 77.56 192 SER A C 1
ATOM 1467 O O . SER A 1 192 ? 19.094 5.223 -23.522 1.00 77.56 192 SER A O 1
ATOM 1469 N N . ARG A 1 193 ? 20.262 3.682 -24.687 1.00 73.88 193 ARG A N 1
ATOM 1470 C CA . ARG A 1 193 ? 19.939 2.534 -23.845 1.00 73.88 193 ARG A CA 1
ATOM 1471 C C . ARG A 1 193 ? 20.524 2.655 -22.436 1.00 73.88 193 ARG A C 1
ATOM 1473 O O . ARG A 1 193 ? 19.859 2.317 -21.462 1.00 73.88 193 ARG A O 1
ATOM 1480 N N . THR A 1 194 ? 21.728 3.210 -22.304 1.00 79.56 194 THR A N 1
ATOM 1481 C CA . THR A 1 194 ? 22.395 3.399 -21.004 1.00 79.56 194 THR A CA 1
ATOM 1482 C C . THR A 1 194 ? 21.620 4.357 -20.102 1.00 79.56 194 THR A C 1
ATOM 1484 O O . THR A 1 194 ? 21.430 4.081 -18.919 1.00 79.56 194 THR A O 1
ATOM 1487 N N . ILE A 1 195 ? 21.122 5.463 -20.664 1.00 74.62 195 ILE A N 1
ATOM 1488 C CA . ILE A 1 195 ? 20.344 6.459 -19.916 1.00 74.62 195 ILE A CA 1
ATOM 1489 C C . ILE A 1 195 ? 19.005 5.859 -19.471 1.00 74.62 195 ILE A C 1
ATOM 1491 O O . ILE A 1 195 ? 18.615 6.031 -18.317 1.00 74.62 195 ILE A O 1
ATOM 1495 N N . ALA A 1 196 ? 18.335 5.102 -20.345 1.00 73.19 196 ALA A N 1
ATOM 1496 C CA . ALA A 1 196 ? 17.077 4.436 -20.017 1.00 73.19 196 ALA A CA 1
ATOM 1497 C C . ALA A 1 196 ? 17.239 3.407 -18.881 1.00 73.19 196 ALA A C 1
ATOM 1499 O O . ALA A 1 196 ? 16.430 3.391 -17.952 1.00 73.19 196 ALA A O 1
ATOM 1500 N N . ILE A 1 197 ? 18.307 2.599 -18.902 1.00 79.62 197 ILE A N 1
ATOM 1501 C CA . ILE A 1 197 ? 18.613 1.626 -17.837 1.00 79.62 197 ILE A CA 1
ATOM 1502 C C . ILE A 1 197 ? 18.943 2.333 -16.519 1.00 79.62 197 ILE A C 1
ATOM 1504 O O . ILE A 1 197 ? 18.425 1.941 -15.472 1.00 79.62 197 ILE A O 1
ATOM 1508 N N . ALA A 1 198 ? 19.774 3.379 -16.550 1.00 79.38 198 ALA A N 1
ATOM 1509 C CA . ALA A 1 198 ? 20.160 4.114 -15.347 1.00 79.38 198 ALA A CA 1
ATOM 1510 C C . ALA A 1 198 ? 18.942 4.747 -14.661 1.00 79.38 198 ALA A C 1
ATOM 1512 O O . ALA A 1 198 ? 18.746 4.571 -13.459 1.00 79.38 198 ALA A O 1
ATOM 1513 N N . ILE A 1 199 ? 18.079 5.415 -15.433 1.00 73.88 199 ILE A N 1
ATOM 1514 C CA . ILE A 1 199 ? 16.857 6.023 -14.899 1.00 73.88 199 ILE A CA 1
ATOM 1515 C C . ILE A 1 199 ? 15.920 4.937 -14.362 1.00 73.88 199 ILE A C 1
ATOM 1517 O O . ILE A 1 199 ? 15.491 5.031 -13.214 1.00 73.88 199 ILE A O 1
ATOM 1521 N N . SER A 1 200 ? 15.691 3.863 -15.124 1.00 76.50 200 SER A N 1
ATOM 1522 C CA . SER A 1 200 ? 14.852 2.725 -14.708 1.00 76.50 200 SER A CA 1
ATOM 1523 C C . SER A 1 200 ? 15.377 2.021 -13.454 1.00 76.50 200 SER A C 1
ATOM 1525 O O . SER A 1 200 ? 14.607 1.586 -12.606 1.00 76.50 200 SER A O 1
ATOM 1527 N N . SER A 1 201 ? 16.685 1.980 -13.239 1.00 81.62 201 SER A N 1
ATOM 1528 C CA . SER A 1 201 ? 17.246 1.421 -12.004 1.00 81.62 201 SER A CA 1
ATOM 1529 C C . SER A 1 201 ? 16.899 2.286 -10.787 1.00 81.62 201 SER A C 1
ATOM 1531 O O . SER A 1 201 ? 16.485 1.766 -9.750 1.00 81.62 201 SER A O 1
ATOM 1533 N N . VAL A 1 202 ? 16.967 3.616 -10.927 1.00 79.19 202 VAL A N 1
ATOM 1534 C CA . VAL A 1 202 ? 16.527 4.551 -9.877 1.00 79.19 202 VAL A CA 1
ATOM 1535 C C . VAL A 1 202 ? 15.032 4.381 -9.603 1.00 79.19 202 VAL A C 1
ATOM 1537 O O . VAL A 1 202 ? 14.619 4.338 -8.447 1.00 79.19 202 VAL A O 1
ATOM 1540 N N . THR A 1 203 ? 14.221 4.194 -10.646 1.00 76.19 203 THR A N 1
ATOM 1541 C CA . THR A 1 203 ? 12.770 3.994 -10.514 1.00 76.19 203 THR A CA 1
ATOM 1542 C C . THR A 1 203 ? 12.383 2.798 -9.644 1.00 76.19 203 THR A C 1
ATOM 1544 O O . THR A 1 203 ? 11.432 2.864 -8.858 1.00 76.19 203 THR A O 1
ATOM 1547 N N . ILE A 1 204 ? 13.151 1.712 -9.743 1.00 82.75 204 ILE A N 1
ATOM 1548 C CA . ILE A 1 204 ? 12.939 0.487 -8.974 1.00 82.75 204 ILE A CA 1
ATOM 1549 C C . ILE A 1 204 ? 13.286 0.727 -7.503 1.00 82.75 204 ILE A C 1
ATOM 1551 O O . ILE A 1 204 ? 12.509 0.353 -6.628 1.00 82.75 204 ILE A O 1
ATOM 1555 N N . ILE A 1 205 ? 14.397 1.417 -7.221 1.00 83.56 205 ILE A N 1
ATOM 1556 C CA . ILE A 1 205 ? 14.802 1.777 -5.849 1.00 83.56 205 ILE A CA 1
ATOM 1557 C C . ILE A 1 205 ? 13.724 2.633 -5.168 1.00 83.56 205 ILE A C 1
ATOM 1559 O O . ILE A 1 205 ? 13.367 2.408 -4.010 1.00 83.56 205 ILE A O 1
ATOM 1563 N N . LEU A 1 206 ? 13.160 3.590 -5.901 1.00 80.69 206 LEU A N 1
ATOM 1564 C CA . LEU A 1 206 ? 12.060 4.417 -5.410 1.00 80.69 206 LEU A CA 1
ATOM 1565 C C . LEU A 1 206 ? 10.801 3.587 -5.144 1.00 80.69 206 LEU A C 1
ATOM 1567 O O . LEU A 1 206 ? 10.189 3.711 -4.084 1.00 80.69 206 LEU A O 1
ATOM 1571 N N . SER A 1 207 ? 10.467 2.666 -6.049 1.00 83.19 207 SER A N 1
ATOM 1572 C CA . SER A 1 207 ? 9.335 1.751 -5.867 1.00 83.19 207 SER A CA 1
ATOM 1573 C C . SER A 1 207 ? 9.498 0.878 -4.616 1.00 83.19 207 SER A C 1
ATOM 1575 O O . SER A 1 207 ? 8.535 0.691 -3.877 1.00 83.19 207 SER A O 1
ATOM 1577 N N . LEU A 1 208 ? 10.715 0.411 -4.308 1.00 85.81 208 LEU A N 1
ATOM 1578 C CA . LEU A 1 208 ? 11.003 -0.338 -3.077 1.00 85.81 208 LEU A CA 1
ATOM 1579 C C . LEU A 1 208 ? 10.712 0.471 -1.809 1.00 85.81 208 LEU A C 1
ATOM 1581 O O . LEU A 1 208 ? 10.189 -0.081 -0.842 1.00 85.81 208 LEU A O 1
ATOM 1585 N N . THR A 1 209 ? 10.994 1.775 -1.818 1.00 84.25 209 THR A N 1
ATOM 1586 C CA . THR A 1 209 ? 10.698 2.642 -0.666 1.00 84.25 209 THR A CA 1
ATOM 1587 C C . THR A 1 209 ? 9.189 2.746 -0.427 1.00 84.25 209 THR A C 1
ATOM 1589 O O . THR A 1 209 ? 8.736 2.689 0.715 1.00 84.25 209 THR A O 1
ATOM 1592 N N . ILE A 1 210 ? 8.388 2.813 -1.494 1.00 84.00 210 ILE A N 1
ATOM 1593 C CA . ILE A 1 210 ? 6.921 2.823 -1.392 1.00 84.00 210 ILE A CA 1
ATOM 1594 C C . ILE A 1 210 ? 6.404 1.492 -0.832 1.00 84.00 210 ILE A C 1
ATOM 1596 O O . ILE A 1 210 ? 5.519 1.481 0.025 1.00 84.00 210 ILE A O 1
ATOM 1600 N N . ILE A 1 211 ? 6.959 0.359 -1.276 1.00 87.94 211 ILE A N 1
ATOM 1601 C CA . ILE A 1 211 ? 6.567 -0.967 -0.767 1.00 87.94 211 ILE A CA 1
ATOM 1602 C C . ILE A 1 211 ? 6.848 -1.053 0.741 1.00 87.94 211 ILE A C 1
ATOM 1604 O O . ILE A 1 211 ? 5.986 -1.482 1.502 1.00 87.94 211 ILE A O 1
ATOM 1608 N N . ILE A 1 212 ? 8.006 -0.563 1.195 1.00 87.00 212 ILE A N 1
ATOM 1609 C CA . ILE A 1 212 ? 8.343 -0.488 2.625 1.00 87.00 212 ILE A CA 1
ATOM 1610 C C . ILE A 1 212 ? 7.323 0.375 3.384 1.00 87.00 212 ILE A C 1
ATOM 1612 O O . ILE A 1 212 ? 6.733 -0.094 4.359 1.00 87.00 212 ILE A O 1
ATOM 1616 N N . ALA A 1 213 ? 7.062 1.599 2.914 1.00 84.25 213 ALA A N 1
ATOM 1617 C CA . ALA A 1 213 ? 6.172 2.545 3.590 1.00 84.25 213 ALA A CA 1
ATOM 1618 C C . ALA A 1 213 ? 4.711 2.055 3.655 1.00 84.25 213 ALA A C 1
ATOM 1620 O O . ALA A 1 213 ? 4.029 2.218 4.669 1.00 84.25 213 ALA A O 1
ATOM 1621 N N . THR A 1 214 ? 4.220 1.411 2.593 1.00 86.75 214 THR A N 1
ATOM 1622 C CA . THR A 1 214 ? 2.860 0.841 2.549 1.00 86.75 214 THR A CA 1
ATOM 1623 C C . THR A 1 214 ? 2.716 -0.373 3.465 1.00 86.75 214 THR A C 1
ATOM 1625 O O . THR A 1 214 ? 1.697 -0.521 4.146 1.00 86.75 214 THR A O 1
ATOM 1628 N N . GLN A 1 215 ? 3.743 -1.219 3.553 1.00 88.06 215 GLN A N 1
ATOM 1629 C CA . GLN A 1 215 ? 3.764 -2.376 4.446 1.00 88.06 215 GLN A CA 1
ATOM 1630 C C . GLN A 1 215 ? 3.858 -1.961 5.923 1.00 88.06 215 GLN A C 1
ATOM 1632 O O . GLN A 1 215 ? 3.208 -2.535 6.799 1.00 88.06 215 GLN A O 1
ATOM 1637 N N . GLU A 1 216 ? 4.606 -0.899 6.200 1.00 85.44 216 GLU A N 1
ATOM 1638 C CA . GLU A 1 216 ? 4.651 -0.251 7.503 1.00 85.44 216 GLU A CA 1
ATOM 1639 C C . GLU A 1 216 ? 3.275 0.326 7.898 1.00 85.44 216 GLU A C 1
ATOM 1641 O O . GLU A 1 216 ? 2.765 0.022 8.979 1.00 85.44 216 GLU A O 1
ATOM 1646 N N . ALA A 1 217 ? 2.635 1.104 7.017 1.00 85.56 217 ALA A N 1
ATOM 1647 C CA . ALA A 1 217 ? 1.327 1.711 7.274 1.00 85.56 217 ALA A CA 1
ATOM 1648 C C . ALA A 1 217 ? 0.218 0.665 7.498 1.00 85.56 217 ALA A C 1
ATOM 1650 O O . ALA A 1 217 ? -0.531 0.753 8.474 1.00 85.56 217 ALA A O 1
ATOM 1651 N N . SER A 1 218 ? 0.147 -0.358 6.642 1.00 89.31 218 SER A N 1
ATOM 1652 C CA . SER A 1 218 ? -0.829 -1.452 6.770 1.00 89.31 218 SER A CA 1
ATOM 1653 C C . SER A 1 218 ? -0.610 -2.292 8.027 1.00 89.31 218 SER A C 1
ATOM 1655 O O . SER A 1 218 ? -1.582 -2.615 8.704 1.00 89.31 218 SER A O 1
ATOM 1657 N N . SER A 1 219 ? 0.638 -2.607 8.394 1.00 89.44 219 SER A N 1
ATOM 1658 C CA . SER A 1 219 ? 0.924 -3.378 9.615 1.00 89.44 219 SER A CA 1
ATOM 1659 C C . SER A 1 219 ? 0.511 -2.638 10.892 1.00 89.44 219 SER A C 1
ATOM 1661 O O . SER A 1 219 ? -0.042 -3.256 11.803 1.00 89.44 219 SER A O 1
ATOM 1663 N N . ARG A 1 220 ? 0.700 -1.311 10.947 1.00 86.44 220 ARG A N 1
ATOM 1664 C CA . ARG A 1 220 ? 0.223 -0.473 12.059 1.00 86.44 220 ARG A CA 1
ATOM 1665 C C . ARG A 1 220 ? -1.293 -0.393 12.123 1.00 86.44 220 ARG A C 1
ATOM 1667 O O . ARG A 1 220 ? -1.852 -0.490 13.211 1.00 86.44 220 ARG A O 1
ATOM 1674 N N . LEU A 1 221 ? -1.954 -0.244 10.977 1.00 87.44 221 LEU A N 1
ATOM 1675 C CA . LEU A 1 221 ? -3.412 -0.218 10.924 1.00 87.44 221 LEU A CA 1
ATOM 1676 C C . LEU A 1 221 ? -4.011 -1.575 11.323 1.00 87.44 221 LEU A C 1
ATOM 1678 O O . LEU A 1 221 ? -4.963 -1.613 12.096 1.00 87.44 221 LEU A O 1
ATOM 1682 N N . ALA A 1 222 ? -3.419 -2.681 10.862 1.00 89.44 222 ALA A N 1
ATOM 1683 C CA . ALA A 1 222 ? -3.799 -4.032 11.270 1.00 89.44 222 ALA A CA 1
ATOM 1684 C C . ALA A 1 222 ? -3.619 -4.238 12.779 1.00 89.44 222 ALA A C 1
ATOM 1686 O O . ALA A 1 222 ? -4.510 -4.772 13.432 1.00 89.44 222 ALA A O 1
ATOM 1687 N N . TRP A 1 223 ? -2.506 -3.765 13.345 1.00 88.81 223 TRP A N 1
ATOM 1688 C CA . TRP A 1 223 ? -2.275 -3.805 14.788 1.00 88.81 223 TRP A CA 1
ATOM 1689 C C . TRP A 1 223 ? -3.306 -2.978 15.567 1.00 88.81 223 TRP A C 1
ATOM 1691 O O . TRP A 1 223 ? -3.859 -3.469 16.548 1.00 88.81 223 TRP A O 1
ATOM 1701 N N . SER A 1 224 ? -3.612 -1.761 15.106 1.00 85.81 224 SER A N 1
ATOM 1702 C CA . SER A 1 224 ? -4.614 -0.888 15.731 1.00 85.81 224 SER A CA 1
ATOM 1703 C C . SER A 1 224 ? -6.000 -1.539 15.713 1.00 85.81 224 SER A C 1
ATOM 1705 O O . SER A 1 224 ? -6.665 -1.616 16.741 1.00 85.81 224 SER A O 1
ATOM 1707 N N . LEU A 1 225 ? -6.395 -2.115 14.574 1.00 87.31 225 LEU A N 1
ATOM 1708 C CA . LEU A 1 225 ? -7.667 -2.822 14.437 1.00 87.31 225 LEU A CA 1
ATOM 1709 C C . LEU A 1 225 ? -7.707 -4.115 15.269 1.00 87.31 225 LEU A C 1
ATOM 1711 O O . LEU A 1 225 ? -8.758 -4.483 15.786 1.00 87.31 225 LEU A O 1
ATOM 1715 N N . ALA A 1 226 ? -6.573 -4.806 15.420 1.00 86.69 226 ALA A N 1
ATOM 1716 C CA . ALA A 1 226 ? -6.454 -5.975 16.286 1.00 86.69 226 ALA A CA 1
ATOM 1717 C C . ALA A 1 226 ? -6.569 -5.620 17.774 1.00 86.69 226 ALA A C 1
ATOM 1719 O O . ALA A 1 226 ? -7.175 -6.387 18.516 1.00 86.69 226 ALA A O 1
ATOM 1720 N N . ARG A 1 227 ? -6.032 -4.470 18.198 1.00 83.50 227 ARG A N 1
ATOM 1721 C CA . ARG A 1 227 ? -6.170 -3.950 19.568 1.00 83.50 227 ARG A CA 1
ATOM 1722 C C . ARG A 1 227 ? -7.633 -3.688 19.937 1.00 83.50 227 ARG A C 1
ATOM 1724 O O . ARG A 1 227 ? -8.015 -3.897 21.079 1.00 83.50 227 ARG A O 1
ATOM 1731 N N . ASP A 1 228 ? -8.445 -3.307 18.955 1.00 85.31 228 ASP A N 1
ATOM 1732 C CA . ASP A 1 228 ? -9.883 -3.070 19.119 1.00 85.31 228 ASP A CA 1
ATOM 1733 C C . ASP A 1 228 ? -10.741 -4.342 18.902 1.00 85.31 228 ASP A C 1
ATOM 1735 O O . ASP A 1 228 ? -11.947 -4.246 18.672 1.00 85.31 228 ASP A O 1
ATOM 1739 N N . ASP A 1 229 ? -10.139 -5.542 18.914 1.00 83.69 229 ASP A N 1
ATOM 1740 C CA . ASP A 1 229 ? -10.801 -6.832 18.629 1.00 83.69 229 ASP A CA 1
ATOM 1741 C C . ASP A 1 229 ? -11.512 -6.890 17.255 1.00 83.69 229 ASP A C 1
ATOM 1743 O O . ASP A 1 229 ? -12.465 -7.643 17.028 1.00 83.69 229 ASP A O 1
ATOM 1747 N N . GLY A 1 230 ? -11.033 -6.098 16.293 1.00 81.38 230 GLY A N 1
ATOM 1748 C CA . GLY A 1 230 ? -11.576 -6.042 14.938 1.00 81.38 230 GLY A CA 1
ATOM 1749 C C . GLY A 1 230 ? -11.109 -7.181 14.032 1.00 81.38 230 GLY A C 1
ATOM 1750 O O . GLY A 1 230 ? -11.785 -7.484 13.058 1.00 81.38 230 GLY A O 1
ATOM 1751 N N . LEU A 1 231 ? -9.994 -7.856 14.322 1.00 86.75 231 LEU A N 1
ATOM 1752 C CA . LEU A 1 231 ? -9.436 -8.914 13.465 1.00 86.75 231 LEU A CA 1
ATOM 1753 C C . LEU A 1 231 ? -9.441 -10.286 14.146 1.00 86.75 231 LEU A C 1
ATOM 1755 O O . LEU A 1 231 ? -9.200 -10.400 15.347 1.00 86.75 231 LEU A O 1
ATOM 1759 N N . LEU A 1 232 ? -9.636 -11.345 13.354 1.00 81.62 232 LEU A N 1
ATOM 1760 C CA . LEU A 1 232 ? -9.377 -12.721 13.780 1.00 81.62 232 LEU A CA 1
ATOM 1761 C C . LEU A 1 232 ? -7.956 -12.848 14.352 1.00 81.62 232 LEU A C 1
ATOM 1763 O O . LEU A 1 232 ? -6.993 -12.332 13.793 1.00 81.62 232 LEU A O 1
ATOM 1767 N N . PHE A 1 233 ? -7.828 -13.566 15.470 1.00 82.62 233 PHE A N 1
ATOM 1768 C CA . PHE A 1 233 ? -6.578 -13.692 16.233 1.00 82.62 233 PHE A CA 1
ATOM 1769 C C . PHE A 1 233 ? -6.038 -12.371 16.817 1.00 82.62 233 PHE A C 1
ATOM 1771 O O . PHE A 1 233 ? -4.833 -12.268 17.069 1.00 82.62 233 PHE A O 1
ATOM 1778 N N . SER A 1 234 ? -6.925 -11.412 17.117 1.00 81.12 234 SER A N 1
ATOM 1779 C CA . SER A 1 234 ? -6.634 -10.137 17.800 1.00 81.12 234 SER A CA 1
ATOM 1780 C C . SER A 1 234 ? -5.581 -10.258 18.909 1.00 81.12 234 SER A C 1
ATOM 1782 O O . SER A 1 234 ? -4.564 -9.569 18.884 1.00 81.12 234 SER A O 1
ATOM 1784 N N . ARG A 1 235 ? -5.741 -11.243 19.807 1.00 80.81 235 ARG A N 1
ATOM 1785 C CA . ARG A 1 235 ? -4.828 -11.520 20.934 1.00 80.81 235 ARG A CA 1
ATOM 1786 C C . ARG A 1 235 ? -3.358 -11.703 20.552 1.00 80.81 235 ARG A C 1
ATOM 1788 O O . ARG A 1 235 ? -2.495 -11.361 21.354 1.00 80.81 235 ARG A O 1
ATOM 1795 N N . ARG A 1 236 ? -3.065 -12.287 19.384 1.00 83.62 236 ARG A N 1
ATOM 1796 C CA . ARG A 1 236 ? -1.686 -12.450 18.886 1.00 83.62 236 ARG A CA 1
ATOM 1797 C C . ARG A 1 236 ? -1.247 -11.227 18.091 1.00 83.62 236 ARG A C 1
ATOM 1799 O O . ARG A 1 236 ? -0.130 -10.757 18.268 1.00 83.62 236 ARG A O 1
ATOM 1806 N N . LEU A 1 237 ? -2.134 -10.697 17.251 1.00 83.50 237 LEU A N 1
ATOM 1807 C CA . LEU A 1 237 ? -1.843 -9.560 16.376 1.00 83.50 237 LEU A CA 1
ATOM 1808 C C . LEU A 1 237 ? -1.539 -8.269 17.149 1.00 83.50 237 LEU A C 1
ATOM 1810 O O . LEU A 1 237 ? -0.715 -7.484 16.686 1.00 83.50 237 LEU A O 1
ATOM 1814 N N . GLN A 1 238 ? -2.133 -8.086 18.333 1.00 83.31 238 GLN A N 1
ATOM 1815 C CA . GLN A 1 238 ? -1.905 -6.926 19.201 1.00 83.31 238 GLN A CA 1
ATOM 1816 C C . GLN A 1 238 ? -0.557 -6.947 19.947 1.00 83.31 238 GLN A C 1
ATOM 1818 O O . GLN A 1 238 ? -0.162 -5.938 20.528 1.00 83.31 238 GLN A O 1
ATOM 1823 N N . GLN A 1 239 ? 0.161 -8.077 19.962 1.00 81.12 239 GLN A N 1
ATOM 1824 C CA . GLN A 1 239 ? 1.415 -8.199 20.710 1.00 81.12 239 GLN A CA 1
ATOM 1825 C C . GLN A 1 239 ? 2.550 -7.431 20.024 1.00 81.12 239 GLN A C 1
ATOM 1827 O O . GLN A 1 239 ? 2.843 -7.642 18.844 1.00 81.12 239 GLN A O 1
ATOM 1832 N N . LEU A 1 240 ? 3.227 -6.577 20.792 1.00 81.75 240 LEU A N 1
ATOM 1833 C CA . LEU A 1 240 ? 4.447 -5.891 20.373 1.00 81.75 240 LEU A CA 1
ATOM 1834 C C . LEU A 1 240 ? 5.671 -6.723 20.760 1.00 81.75 240 LEU A C 1
ATOM 1836 O O . LEU A 1 240 ? 5.750 -7.262 21.864 1.00 81.75 240 LEU A O 1
ATOM 1840 N N . HIS A 1 241 ? 6.636 -6.839 19.848 1.00 76.88 241 HIS A N 1
ATOM 1841 C CA . HIS A 1 241 ? 7.859 -7.588 20.124 1.00 76.88 241 HIS A CA 1
ATOM 1842 C C . HIS A 1 241 ? 8.792 -6.791 21.063 1.00 76.88 241 HIS A C 1
ATOM 1844 O O . HIS A 1 241 ? 9.206 -5.693 20.689 1.00 76.88 241 HIS A O 1
ATOM 1850 N N . PRO A 1 242 ? 9.235 -7.345 22.211 1.00 67.38 242 PRO A N 1
ATOM 1851 C CA . PRO A 1 242 ? 9.871 -6.585 23.300 1.00 67.38 242 PRO A CA 1
ATOM 1852 C C . PRO A 1 242 ? 11.233 -5.958 22.965 1.00 67.38 242 PRO A C 1
ATOM 1854 O O . PRO A 1 242 ? 11.677 -5.049 23.653 1.00 67.38 242 PRO A O 1
ATOM 1857 N N . ARG A 1 243 ? 11.932 -6.445 21.928 1.00 74.25 243 ARG A N 1
ATOM 1858 C CA . ARG A 1 243 ? 13.215 -5.860 21.477 1.00 74.25 243 ARG A CA 1
ATOM 1859 C C . ARG A 1 243 ? 13.081 -4.897 20.300 1.00 74.25 243 ARG A C 1
ATOM 1861 O O . ARG A 1 243 ? 13.992 -4.114 20.058 1.00 74.25 243 ARG A O 1
ATOM 1868 N N . LEU A 1 244 ? 12.000 -5.011 19.527 1.00 67.94 244 LEU A N 1
ATOM 1869 C CA . LEU A 1 244 ? 11.843 -4.288 18.261 1.00 67.94 244 LEU A CA 1
ATOM 1870 C C . LEU A 1 244 ? 10.750 -3.209 18.340 1.00 67.94 244 LEU A C 1
ATOM 1872 O O . LEU A 1 244 ? 10.743 -2.324 17.495 1.00 67.94 244 LEU A O 1
ATOM 1876 N N . ASP A 1 245 ? 9.867 -3.249 19.348 1.00 72.19 245 ASP A N 1
ATOM 1877 C CA . ASP A 1 245 ? 8.704 -2.358 19.531 1.00 72.19 245 ASP A CA 1
ATOM 1878 C C . ASP A 1 245 ? 7.812 -2.229 18.286 1.00 72.19 245 ASP A C 1
ATOM 1880 O O . ASP A 1 245 ? 7.146 -1.219 18.071 1.00 72.19 245 ASP A O 1
ATOM 1884 N N . ILE A 1 246 ? 7.794 -3.272 17.454 1.00 77.56 246 ILE A N 1
ATOM 1885 C CA . ILE A 1 246 ? 6.954 -3.369 16.260 1.00 77.56 246 ILE A CA 1
ATOM 1886 C C . ILE A 1 246 ? 5.953 -4.521 16.401 1.00 77.56 246 ILE A C 1
ATOM 1888 O O . ILE A 1 246 ? 6.258 -5.536 17.048 1.00 77.56 246 ILE A O 1
ATOM 1892 N N . PRO A 1 247 ? 4.776 -4.413 15.761 1.00 84.19 247 PRO A N 1
ATOM 1893 C CA . PRO A 1 247 ? 3.773 -5.468 15.760 1.00 84.19 247 PRO A CA 1
ATOM 1894 C C . PRO A 1 247 ? 4.128 -6.557 14.737 1.00 84.19 247 PRO A C 1
ATOM 1896 O O . PRO A 1 247 ? 3.574 -6.616 13.638 1.00 84.19 247 PRO A O 1
ATOM 1899 N N . LEU A 1 248 ? 5.072 -7.432 15.097 1.00 86.19 248 LEU A N 1
ATOM 1900 C CA . LEU A 1 248 ? 5.635 -8.440 14.188 1.00 86.19 248 LEU A CA 1
ATOM 1901 C C . LEU A 1 248 ? 4.568 -9.385 13.611 1.00 86.19 248 LEU A C 1
ATOM 1903 O O . LEU A 1 248 ? 4.614 -9.708 12.428 1.00 86.19 248 LEU A O 1
ATOM 1907 N N . TRP A 1 249 ? 3.579 -9.789 14.413 1.00 87.50 249 TRP A N 1
ATOM 1908 C CA . TRP A 1 249 ? 2.487 -10.650 13.948 1.00 87.50 249 TRP A CA 1
ATOM 1909 C C . TRP A 1 249 ? 1.574 -9.956 12.935 1.00 87.50 249 TRP A C 1
ATOM 1911 O O . TRP A 1 249 ? 1.149 -10.586 11.969 1.00 87.50 249 TRP A O 1
ATOM 1921 N N . SER A 1 250 ? 1.310 -8.661 13.119 1.00 87.88 250 SER A N 1
ATOM 1922 C CA . SER A 1 250 ? 0.534 -7.869 12.158 1.00 87.88 250 SER A CA 1
ATOM 1923 C C . SER A 1 250 ? 1.316 -7.644 10.864 1.00 87.88 250 SER A C 1
ATOM 1925 O O . SER A 1 250 ? 0.755 -7.757 9.777 1.00 87.88 250 SER A O 1
ATOM 1927 N N . LEU A 1 251 ? 2.629 -7.413 10.962 1.00 90.31 251 LEU A N 1
ATOM 1928 C CA . LEU A 1 251 ? 3.516 -7.329 9.802 1.00 90.31 251 LEU A CA 1
ATOM 1929 C C . LEU A 1 251 ? 3.563 -8.649 9.017 1.00 90.31 251 LEU A C 1
ATOM 1931 O O . LEU A 1 251 ? 3.469 -8.634 7.790 1.00 90.31 251 LEU A O 1
ATOM 1935 N N . LEU A 1 252 ? 3.667 -9.782 9.719 1.00 91.88 252 LEU A N 1
ATOM 1936 C CA . LEU A 1 252 ? 3.661 -11.112 9.113 1.00 91.88 252 LEU A CA 1
ATOM 1937 C C . LEU A 1 252 ? 2.319 -11.408 8.434 1.00 91.88 252 LEU A C 1
ATOM 1939 O O . LEU A 1 252 ? 2.312 -11.898 7.311 1.00 91.88 252 LEU A O 1
ATOM 1943 N N . LEU A 1 253 ? 1.193 -11.075 9.075 1.00 90.88 253 LEU A N 1
ATOM 1944 C CA . LEU A 1 253 ? -0.138 -11.227 8.483 1.00 90.88 253 LEU A CA 1
ATOM 1945 C C . LEU A 1 253 ? -0.250 -10.449 7.168 1.00 90.88 253 LEU A C 1
ATOM 1947 O O . LEU A 1 253 ? -0.646 -11.018 6.155 1.00 90.88 253 LEU A O 1
ATOM 1951 N N . VAL A 1 254 ? 0.128 -9.168 7.173 1.00 91.50 254 VAL A N 1
ATOM 1952 C CA . VAL A 1 254 ? 0.113 -8.329 5.967 1.00 91.50 254 VAL A CA 1
ATOM 1953 C C . VAL A 1 254 ? 1.004 -8.928 4.881 1.00 91.50 254 VAL A C 1
ATOM 1955 O O . VAL A 1 254 ? 0.584 -9.011 3.732 1.00 91.50 254 VAL A O 1
ATOM 1958 N N . TRP A 1 255 ? 2.207 -9.394 5.229 1.00 92.44 255 TRP A N 1
ATOM 1959 C CA . TRP A 1 255 ? 3.096 -10.037 4.263 1.00 92.44 255 TRP A CA 1
ATOM 1960 C C . TRP A 1 255 ? 2.505 -11.328 3.684 1.00 92.44 255 TRP A C 1
ATOM 1962 O O . TRP A 1 255 ? 2.579 -11.522 2.475 1.00 92.44 255 TRP A O 1
ATOM 1972 N N . ILE A 1 256 ? 1.873 -12.179 4.502 1.00 91.88 256 ILE A N 1
ATOM 1973 C CA . ILE A 1 256 ? 1.191 -13.398 4.035 1.00 91.88 256 ILE A CA 1
ATOM 1974 C C . ILE A 1 256 ? 0.056 -13.039 3.073 1.00 91.88 256 ILE A C 1
ATOM 1976 O O . ILE A 1 256 ? -0.080 -13.662 2.024 1.00 91.88 256 ILE A O 1
ATOM 1980 N N . LEU A 1 257 ? -0.752 -12.027 3.391 1.00 90.25 257 LEU A N 1
ATOM 1981 C CA . LEU A 1 257 ? -1.830 -11.592 2.503 1.00 90.25 257 LEU A CA 1
ATOM 1982 C C . LEU A 1 257 ? -1.278 -11.064 1.169 1.00 90.25 257 LEU A C 1
ATOM 1984 O O . LEU A 1 257 ? -1.800 -11.415 0.112 1.00 90.25 257 LEU A O 1
ATOM 1988 N N . THR A 1 258 ? -0.189 -10.295 1.202 1.00 90.38 258 THR A N 1
ATOM 1989 C CA . THR A 1 258 ? 0.535 -9.841 0.004 1.00 90.38 258 THR A CA 1
ATOM 1990 C C . THR A 1 258 ? 1.090 -11.026 -0.799 1.00 90.38 258 THR A C 1
ATOM 1992 O O . THR A 1 258 ? 0.868 -11.103 -2.003 1.00 90.38 258 THR A O 1
ATOM 1995 N N . PHE A 1 259 ? 1.721 -12.004 -0.141 1.00 90.94 259 PHE A N 1
ATOM 1996 C CA . PHE A 1 259 ? 2.211 -13.249 -0.752 1.00 90.94 259 PHE A CA 1
ATOM 1997 C C . PHE A 1 259 ? 1.090 -13.995 -1.490 1.00 90.94 259 PHE A C 1
ATOM 1999 O O . PHE A 1 259 ? 1.240 -14.370 -2.653 1.00 90.94 259 PHE A O 1
ATOM 2006 N N . LEU A 1 260 ? -0.073 -14.148 -0.848 1.00 89.94 260 LEU A N 1
ATOM 2007 C CA . LEU A 1 260 ? -1.245 -14.791 -1.448 1.00 89.94 260 LEU A CA 1
ATOM 2008 C C . LEU A 1 260 ? -1.791 -14.004 -2.647 1.00 89.94 260 LEU A C 1
ATOM 2010 O O . LEU A 1 260 ? -2.160 -14.605 -3.656 1.00 89.94 260 LEU A O 1
ATOM 2014 N N . CYS A 1 261 ? -1.780 -12.671 -2.587 1.00 88.06 261 CYS A N 1
ATOM 2015 C CA . CYS A 1 261 ? -2.163 -11.831 -3.724 1.00 88.06 261 CYS A CA 1
ATOM 2016 C C . CYS A 1 261 ? -1.221 -12.002 -4.928 1.00 88.06 261 CYS A C 1
ATOM 2018 O O . CYS A 1 261 ? -1.659 -11.859 -6.069 1.00 88.06 261 CYS A O 1
ATOM 2020 N N . GLY A 1 262 ? 0.040 -12.384 -4.708 1.00 85.44 262 GLY A N 1
ATOM 2021 C CA . GLY A 1 262 ? 0.966 -12.743 -5.783 1.00 85.44 262 GLY A CA 1
ATOM 2022 C C . GLY A 1 262 ? 0.480 -13.920 -6.642 1.00 85.44 262 GLY A C 1
ATOM 2023 O O . GLY A 1 262 ? 0.686 -13.923 -7.853 1.00 85.44 262 GLY A O 1
ATOM 2024 N N . PHE A 1 263 ? -0.231 -14.896 -6.068 1.00 86.44 263 PHE A N 1
ATOM 2025 C CA . PHE A 1 263 ? -0.801 -16.001 -6.855 1.00 86.44 263 PHE A CA 1
ATOM 2026 C C . PHE A 1 263 ? -1.956 -15.551 -7.746 1.00 86.44 263 PHE A C 1
ATOM 2028 O O . PHE A 1 263 ? -2.137 -16.093 -8.834 1.00 86.44 263 PHE A O 1
ATOM 2035 N N . ILE A 1 264 ? -2.710 -14.534 -7.322 1.00 85.44 264 ILE A N 1
ATOM 2036 C CA . ILE A 1 264 ? -3.775 -13.942 -8.143 1.00 85.44 264 ILE A CA 1
ATOM 2037 C C . ILE A 1 264 ? -3.167 -13.337 -9.409 1.00 85.44 264 ILE A C 1
ATOM 2039 O O . ILE A 1 264 ? -3.711 -13.514 -10.498 1.00 85.44 264 ILE A O 1
ATOM 2043 N N . TYR A 1 265 ? -2.000 -12.701 -9.279 1.00 80.88 265 TYR A N 1
ATOM 2044 C CA . TYR A 1 265 ? -1.260 -12.171 -10.417 1.00 80.88 265 TYR A CA 1
ATOM 2045 C C . TYR A 1 265 ? -0.898 -13.280 -11.420 1.00 80.88 265 TYR A C 1
ATOM 2047 O O . TYR A 1 265 ? -1.097 -13.102 -12.616 1.00 80.88 265 TYR A O 1
ATOM 2055 N N . LEU A 1 266 ? -0.452 -14.465 -10.976 1.00 83.00 266 LEU A N 1
ATOM 2056 C CA . LEU A 1 266 ? -0.184 -15.594 -11.888 1.00 83.00 266 LEU A CA 1
ATOM 2057 C C . LEU A 1 266 ? -1.415 -16.015 -12.711 1.00 83.00 266 LEU A C 1
ATOM 2059 O O . LEU A 1 266 ? -1.252 -16.448 -13.850 1.00 83.00 266 LEU A O 1
ATOM 2063 N N . ALA A 1 267 ? -2.618 -15.886 -12.146 1.00 80.12 267 ALA A N 1
ATOM 2064 C CA . ALA A 1 267 ? -3.865 -16.288 -12.790 1.00 80.12 267 ALA A CA 1
ATOM 2065 C C . ALA A 1 267 ? -4.436 -15.223 -13.744 1.00 80.12 267 ALA A C 1
ATOM 2067 O O . ALA A 1 267 ? -4.928 -15.569 -14.816 1.00 80.12 267 ALA A O 1
ATOM 2068 N N . SER A 1 268 ? -4.382 -13.938 -13.376 1.00 76.56 268 SER A N 1
ATOM 2069 C CA . SER A 1 268 ? -4.896 -12.833 -14.195 1.00 76.56 268 SER A CA 1
ATOM 2070 C C . SER A 1 268 ? -3.988 -11.613 -14.090 1.00 76.56 268 SER A C 1
ATOM 2072 O O . SER A 1 268 ? -3.673 -11.163 -12.996 1.00 76.56 268 SER A O 1
ATOM 2074 N N . GLN A 1 269 ? -3.571 -11.069 -15.234 1.00 69.94 269 GLN A N 1
ATOM 2075 C CA . GLN A 1 269 ? -2.669 -9.914 -15.324 1.00 69.94 269 GLN A CA 1
ATOM 2076 C C . GLN A 1 269 ? -3.418 -8.585 -15.451 1.00 69.94 269 GLN A C 1
ATOM 2078 O O . GLN A 1 269 ? -2.944 -7.556 -14.980 1.00 69.94 269 GLN A O 1
ATOM 2083 N N . THR A 1 270 ? -4.576 -8.601 -16.107 1.00 65.50 270 THR A N 1
ATOM 2084 C CA . THR A 1 270 ? -5.294 -7.390 -16.522 1.00 65.50 270 THR A CA 1
ATOM 2085 C C . THR A 1 270 ? -6.236 -6.866 -15.441 1.00 65.50 270 THR A C 1
ATOM 2087 O O . THR A 1 270 ? -6.398 -5.657 -15.329 1.00 65.50 270 THR A O 1
ATOM 2090 N N . ASP A 1 271 ? -6.770 -7.751 -14.591 1.00 67.06 271 ASP A N 1
ATOM 2091 C CA . ASP A 1 271 ? -7.814 -7.410 -13.608 1.00 67.06 271 ASP A CA 1
ATOM 2092 C C . ASP A 1 271 ? -7.431 -7.762 -12.160 1.00 67.06 271 ASP A C 1
ATOM 2094 O O . ASP A 1 271 ? -8.279 -7.795 -11.263 1.00 67.06 271 ASP A O 1
ATOM 2098 N N . TYR A 1 272 ? -6.151 -8.038 -11.900 1.00 74.69 272 TYR A N 1
ATOM 2099 C CA . TYR A 1 272 ? -5.704 -8.560 -10.604 1.00 74.69 272 TYR A CA 1
ATOM 2100 C C . TYR A 1 272 ? -6.058 -7.635 -9.429 1.00 74.69 272 TYR A C 1
ATOM 2102 O O . TYR A 1 272 ? -6.440 -8.124 -8.369 1.00 74.69 272 TYR A O 1
ATOM 2110 N N . THR A 1 273 ? -6.013 -6.308 -9.603 1.00 73.50 273 THR A N 1
ATOM 2111 C CA . THR A 1 273 ? -6.371 -5.344 -8.548 1.00 73.50 273 THR A CA 1
ATOM 2112 C C . THR A 1 273 ? -7.846 -5.449 -8.155 1.00 73.50 273 THR A C 1
ATOM 2114 O O . THR A 1 273 ? -8.169 -5.427 -6.967 1.00 73.50 273 THR A O 1
ATOM 2117 N N . CYS A 1 274 ? -8.746 -5.618 -9.127 1.00 76.19 274 CYS A N 1
ATOM 2118 C CA . CYS A 1 274 ? -10.174 -5.806 -8.867 1.00 76.19 274 CYS A CA 1
ATOM 2119 C C . CYS A 1 274 ? -10.433 -7.133 -8.147 1.00 76.19 274 CYS A C 1
ATOM 2121 O O .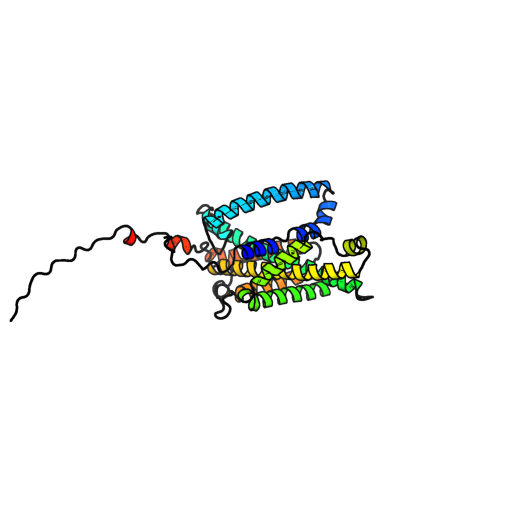 CYS A 1 274 ? -11.216 -7.173 -7.198 1.00 76.19 274 CYS A O 1
ATOM 2123 N N . VAL A 1 275 ? -9.729 -8.198 -8.544 1.00 80.81 275 VAL A N 1
ATOM 2124 C CA . VAL A 1 275 ? -9.821 -9.508 -7.883 1.00 80.81 275 VAL A CA 1
ATOM 2125 C C . VAL A 1 275 ? -9.298 -9.439 -6.447 1.00 80.81 275 VAL A C 1
ATOM 2127 O O . VAL A 1 275 ? -9.927 -9.998 -5.549 1.00 80.81 275 VAL A O 1
ATOM 2130 N N . ILE A 1 276 ? -8.206 -8.711 -6.192 1.00 82.62 276 ILE A N 1
ATOM 2131 C CA . ILE A 1 276 ? -7.685 -8.484 -4.835 1.00 82.62 276 ILE A CA 1
ATOM 2132 C C . ILE A 1 276 ? -8.720 -7.749 -3.989 1.00 82.62 276 ILE A C 1
ATOM 2134 O O . ILE A 1 276 ? -9.082 -8.242 -2.925 1.00 82.62 276 ILE A O 1
ATOM 2138 N N . LEU A 1 277 ? -9.244 -6.615 -4.463 1.00 81.25 277 LEU A N 1
ATOM 2139 C CA . LEU A 1 277 ? -10.233 -5.836 -3.713 1.00 81.25 277 LEU A CA 1
ATOM 2140 C C . LEU A 1 277 ? -11.512 -6.639 -3.443 1.00 81.25 277 LEU A C 1
ATOM 2142 O O . LEU A 1 277 ? -12.016 -6.618 -2.321 1.00 81.25 277 LEU A O 1
ATOM 2146 N N . GLY A 1 278 ? -11.997 -7.399 -4.429 1.00 83.69 278 GLY A N 1
ATOM 2147 C CA . GLY A 1 278 ? -13.145 -8.291 -4.266 1.00 83.69 278 GLY A CA 1
ATOM 2148 C C . GLY A 1 278 ? -12.886 -9.407 -3.250 1.00 83.69 278 GLY A C 1
ATOM 2149 O O . GLY A 1 278 ? -13.701 -9.637 -2.359 1.00 83.69 278 GLY A O 1
ATOM 2150 N N . THR A 1 279 ? -11.722 -10.056 -3.316 1.00 82.12 279 THR A N 1
ATOM 2151 C CA . THR A 1 279 ? -11.340 -11.124 -2.375 1.00 82.12 279 THR A CA 1
ATOM 2152 C C . THR A 1 279 ? -11.177 -10.576 -0.959 1.00 82.12 279 THR A C 1
ATOM 2154 O O . THR A 1 279 ? -11.700 -11.144 -0.002 1.00 82.12 279 THR A O 1
ATOM 2157 N N . CYS A 1 280 ? -10.517 -9.429 -0.817 1.00 83.25 280 CYS A N 1
ATOM 2158 C CA . CYS A 1 280 ? -10.390 -8.709 0.441 1.00 83.25 280 CYS A CA 1
ATOM 2159 C C . CYS A 1 280 ? -11.761 -8.350 1.027 1.00 83.25 280 CYS A C 1
ATOM 2161 O O . CYS A 1 280 ? -12.004 -8.595 2.206 1.00 83.25 280 CYS A O 1
ATOM 2163 N N . PHE A 1 281 ? -12.691 -7.851 0.211 1.00 83.00 281 PHE A N 1
ATOM 2164 C CA . PHE A 1 281 ? -14.055 -7.558 0.648 1.00 83.00 281 PHE A CA 1
ATOM 2165 C C . PHE A 1 281 ? -14.766 -8.801 1.206 1.00 83.00 281 PHE A C 1
ATOM 2167 O O . PHE A 1 281 ? -15.353 -8.738 2.290 1.00 83.00 281 PHE A O 1
ATOM 2174 N N . LEU A 1 282 ? -14.647 -9.948 0.531 1.00 85.69 282 LEU A N 1
ATOM 2175 C CA . LEU A 1 282 ? -15.205 -11.221 1.003 1.00 85.69 282 LEU A CA 1
ATOM 2176 C C . LEU A 1 282 ? -14.563 -11.688 2.316 1.00 85.69 282 LEU A C 1
ATOM 2178 O O . LEU A 1 282 ? -15.277 -12.088 3.237 1.00 85.69 282 LEU A O 1
ATOM 2182 N N . ILE A 1 283 ? -13.236 -11.584 2.442 1.00 85.81 283 ILE A N 1
ATOM 2183 C CA . ILE A 1 283 ? -12.514 -11.882 3.691 1.00 85.81 283 ILE A CA 1
ATOM 2184 C C . ILE A 1 283 ? -13.003 -10.966 4.817 1.00 85.81 283 ILE A C 1
ATOM 2186 O O . ILE A 1 283 ? -13.219 -11.415 5.941 1.00 85.81 283 ILE A O 1
ATOM 2190 N N . GLY A 1 284 ? -13.219 -9.687 4.519 1.00 84.38 284 GLY A N 1
ATOM 2191 C CA . GLY A 1 284 ? -13.714 -8.709 5.475 1.00 84.38 284 GLY A CA 1
ATOM 2192 C C . GLY A 1 284 ? -15.131 -8.998 5.977 1.00 84.38 284 GLY A C 1
ATOM 2193 O O . GLY A 1 284 ? -15.401 -8.879 7.177 1.00 84.38 284 GLY A O 1
ATOM 2194 N N . LEU A 1 285 ? -16.011 -9.435 5.073 1.00 84.88 285 LEU A N 1
ATOM 2195 C CA . LEU A 1 285 ? -17.354 -9.934 5.380 1.00 84.88 285 LEU A CA 1
ATOM 2196 C C . LEU A 1 285 ? -17.303 -11.194 6.244 1.00 84.88 285 LEU A C 1
ATOM 2198 O O . LEU A 1 285 ? -18.008 -11.277 7.250 1.00 84.88 285 LEU A O 1
ATOM 2202 N N . ALA A 1 286 ? -16.443 -12.150 5.894 1.00 86.38 286 ALA A N 1
ATOM 2203 C CA . ALA A 1 286 ? -16.245 -13.355 6.690 1.00 86.38 286 ALA A CA 1
ATOM 2204 C C . ALA A 1 286 ? -15.740 -13.007 8.100 1.00 86.38 286 ALA A C 1
ATOM 2206 O O . ALA A 1 286 ? -16.309 -13.471 9.086 1.00 86.38 286 ALA A O 1
ATOM 2207 N N . ASN A 1 287 ? -14.745 -12.123 8.222 1.00 87.25 287 ASN A N 1
ATOM 2208 C CA . ASN A 1 287 ? -14.229 -11.654 9.511 1.00 87.25 287 ASN A CA 1
ATOM 2209 C C . ASN A 1 287 ? -15.315 -10.949 10.344 1.00 87.25 287 ASN A C 1
ATOM 2211 O O . ASN A 1 287 ? -15.379 -11.137 11.561 1.00 87.25 287 ASN A O 1
ATOM 2215 N N . TRP A 1 288 ? -16.216 -10.200 9.698 1.00 85.19 288 TRP A N 1
ATOM 2216 C CA . TRP A 1 288 ? -17.358 -9.592 10.377 1.00 85.19 288 TRP A CA 1
ATOM 2217 C C . TRP A 1 288 ? -18.287 -10.638 10.989 1.00 85.19 288 TRP A C 1
ATOM 2219 O O . TRP A 1 288 ? -18.561 -10.590 12.188 1.00 85.19 288 TRP A O 1
ATOM 2229 N N . TRP A 1 289 ? -18.747 -11.599 10.187 1.00 85.12 289 TRP A N 1
ATOM 2230 C CA . TRP A 1 289 ? -19.705 -12.610 10.634 1.00 85.12 289 TRP A CA 1
ATOM 2231 C C . TRP A 1 289 ? -19.113 -13.616 11.622 1.00 85.12 289 TRP A C 1
ATOM 2233 O O . TRP A 1 289 ? -19.813 -14.037 12.540 1.00 85.12 289 TRP A O 1
ATOM 2243 N N . LEU A 1 290 ? -17.837 -13.972 11.464 1.00 84.62 290 LEU A N 1
ATOM 2244 C CA . LEU A 1 290 ? -17.161 -14.960 12.307 1.00 84.62 290 LEU A CA 1
ATOM 2245 C C . LEU A 1 290 ? -16.603 -14.371 13.610 1.00 84.62 290 LEU A C 1
ATOM 2247 O O . LEU A 1 290 ? -16.449 -15.105 14.585 1.00 84.62 290 LEU A O 1
ATOM 2251 N N . HIS A 1 291 ? -16.266 -13.076 13.646 1.00 84.19 291 HIS A N 1
ATOM 2252 C CA . HIS A 1 291 ? -15.544 -12.489 14.778 1.00 84.19 291 HIS A CA 1
ATOM 2253 C C . HIS A 1 291 ? -16.047 -11.106 15.187 1.00 84.19 291 HIS A C 1
ATOM 2255 O O . HIS A 1 291 ? -16.537 -10.931 16.308 1.00 84.19 291 HIS A O 1
ATOM 2261 N N . ALA A 1 292 ? -15.941 -10.119 14.293 1.00 80.56 292 ALA A N 1
ATOM 2262 C CA . ALA A 1 292 ? -16.087 -8.719 14.678 1.00 80.56 292 ALA A CA 1
ATOM 2263 C C . ALA A 1 292 ? -17.510 -8.395 15.163 1.00 80.56 292 ALA A C 1
ATOM 2265 O O . ALA A 1 292 ? -17.669 -7.652 16.126 1.00 80.56 292 ALA A O 1
ATOM 2266 N N . LYS A 1 293 ? -18.554 -9.030 14.614 1.00 82.69 293 LYS A N 1
ATOM 2267 C CA . LYS A 1 293 ? -19.939 -8.841 15.079 1.00 82.69 293 LYS A CA 1
ATOM 2268 C C . LYS A 1 293 ? -20.119 -9.156 16.571 1.00 82.69 293 LYS A C 1
ATOM 2270 O O . LYS A 1 293 ? -20.931 -8.510 17.228 1.00 82.69 293 LYS A O 1
ATOM 2275 N N . ALA A 1 294 ? -19.380 -10.133 17.101 1.00 81.75 294 ALA A N 1
ATOM 2276 C CA . ALA A 1 294 ? -19.488 -10.557 18.495 1.00 81.75 294 ALA A CA 1
ATOM 2277 C C . ALA A 1 294 ? -18.529 -9.811 19.437 1.00 81.75 294 ALA A C 1
ATOM 2279 O O . ALA A 1 294 ? -18.854 -9.645 20.610 1.00 81.75 294 ALA A O 1
ATOM 2280 N N . ARG A 1 295 ? -17.353 -9.382 18.953 1.00 82.81 295 ARG A N 1
ATOM 2281 C CA . ARG A 1 295 ? -16.275 -8.852 19.814 1.00 82.81 295 ARG A CA 1
ATOM 2282 C C . ARG A 1 295 ? -15.919 -7.385 19.593 1.00 82.81 295 ARG A C 1
ATOM 2284 O O . ARG A 1 295 ? -15.483 -6.732 20.532 1.00 82.81 295 ARG A O 1
ATOM 2291 N N . TYR A 1 296 ? -16.157 -6.841 18.402 1.00 84.00 296 TYR A N 1
ATOM 2292 C CA . TYR A 1 296 ? -15.783 -5.468 18.074 1.00 84.00 296 TYR A CA 1
ATOM 2293 C C . TYR A 1 296 ? -16.772 -4.468 18.678 1.00 84.00 296 TYR A C 1
ATOM 2295 O O . TYR A 1 296 ? -17.894 -4.306 18.184 1.00 84.00 296 TYR A O 1
ATOM 2303 N N . ASN A 1 297 ? -16.369 -3.773 19.741 1.00 80.56 297 ASN A N 1
ATOM 2304 C CA . ASN A 1 297 ? -17.205 -2.785 20.437 1.00 80.56 297 ASN A CA 1
ATOM 2305 C C . ASN A 1 297 ? -16.976 -1.333 19.971 1.00 80.56 297 ASN A C 1
ATOM 2307 O O . ASN A 1 297 ? -17.664 -0.421 20.434 1.00 80.56 297 ASN A O 1
ATOM 2311 N N . GLY A 1 298 ? -16.107 -1.139 18.976 1.00 79.94 298 GLY A N 1
ATOM 2312 C CA . GLY A 1 298 ? -15.639 0.166 18.511 1.00 79.94 298 GLY A CA 1
ATOM 2313 C C . GLY A 1 298 ? -14.182 0.412 18.918 1.00 79.94 298 GLY A C 1
ATOM 2314 O O . GLY A 1 298 ? -13.637 -0.373 19.692 1.00 79.94 298 GLY A O 1
ATOM 2315 N N . PRO A 1 299 ? -13.553 1.474 18.390 1.00 79.31 299 PRO A N 1
ATOM 2316 C CA . PRO A 1 299 ? -12.181 1.820 18.739 1.00 79.31 299 PRO A CA 1
ATOM 2317 C C . PRO A 1 299 ? -12.053 2.202 20.213 1.00 79.31 299 PRO A C 1
ATOM 2319 O O . PRO A 1 299 ? -12.885 2.956 20.726 1.00 79.31 299 PRO A O 1
ATOM 2322 N N . VAL A 1 300 ? -10.999 1.720 20.874 1.00 71.25 300 VAL A N 1
ATOM 2323 C CA . VAL A 1 300 ? -10.655 2.142 22.235 1.00 71.25 300 VAL A CA 1
ATOM 2324 C C . VAL A 1 300 ? -10.025 3.539 22.176 1.00 71.25 300 VAL A C 1
ATOM 2326 O O . VAL A 1 300 ? -9.047 3.776 21.459 1.00 71.25 300 VAL A O 1
ATOM 2329 N N . MET A 1 301 ? -10.617 4.488 22.906 1.00 66.25 301 MET A N 1
ATOM 2330 C CA . MET A 1 301 ? -10.266 5.911 22.868 1.00 66.25 301 MET A CA 1
ATOM 2331 C C . MET A 1 301 ? -9.520 6.329 24.140 1.00 66.25 301 MET A C 1
ATOM 2333 O O . MET A 1 301 ? -10.024 7.134 24.918 1.00 66.25 301 MET A O 1
ATOM 2337 N N . ASP A 1 302 ? -8.302 5.811 24.319 1.00 55.91 302 ASP A N 1
ATOM 2338 C CA . ASP A 1 302 ? -7.467 6.014 25.521 1.00 55.91 302 ASP A CA 1
ATOM 2339 C C . ASP A 1 302 ? -7.262 7.503 25.910 1.00 55.91 302 ASP A C 1
ATOM 2341 O O . ASP A 1 302 ? -6.973 7.829 27.056 1.00 55.91 302 ASP A O 1
ATOM 2345 N N . TYR A 1 303 ? -7.405 8.435 24.962 1.00 54.19 303 TYR A N 1
ATOM 2346 C CA . TYR A 1 303 ? -7.191 9.874 25.171 1.00 54.19 303 TYR A CA 1
ATOM 2347 C C . TYR A 1 303 ? -8.452 10.654 25.585 1.00 54.19 303 TYR A C 1
ATOM 2349 O O . TYR A 1 303 ? -8.319 11.793 26.022 1.00 54.19 303 TYR A O 1
ATOM 2357 N N . LEU A 1 304 ? -9.658 10.088 25.437 1.00 44.91 304 LEU A N 1
ATOM 2358 C CA . LEU A 1 304 ? -10.890 10.725 25.929 1.00 44.91 304 LEU A CA 1
ATOM 2359 C C . LEU A 1 304 ? -11.066 10.470 27.430 1.00 44.91 304 LEU A C 1
ATOM 2361 O O . LEU A 1 304 ? -11.391 11.398 28.165 1.00 44.91 304 LEU A O 1
ATOM 2365 N N . GLU A 1 305 ? -10.758 9.256 27.890 1.00 40.84 305 GLU A N 1
ATOM 2366 C CA . GLU A 1 305 ? -10.820 8.882 29.311 1.00 40.84 305 GLU A CA 1
ATOM 2367 C C . GLU A 1 305 ? -9.815 9.673 30.162 1.00 40.84 305 GLU A C 1
ATOM 2369 O O . GLU A 1 305 ? -10.134 10.078 31.270 1.00 40.84 305 GLU A O 1
ATOM 2374 N N . ALA A 1 306 ? -8.638 10.000 29.619 1.00 43.91 306 ALA A N 1
ATOM 2375 C CA . ALA A 1 306 ? -7.650 10.841 30.303 1.00 43.91 306 ALA A CA 1
ATOM 2376 C C . ALA A 1 306 ? -8.044 12.334 30.403 1.00 43.91 306 ALA A C 1
ATOM 2378 O O . ALA A 1 306 ? -7.329 13.110 31.037 1.00 43.91 306 ALA A O 1
ATOM 2379 N N . SER A 1 307 ? -9.126 12.754 29.735 1.00 41.16 307 SER A N 1
ATOM 2380 C CA . SER A 1 307 ? -9.591 14.150 29.697 1.00 41.16 307 SER A CA 1
ATOM 2381 C C . SER A 1 307 ? -10.872 14.407 30.491 1.00 41.16 307 SER A C 1
ATOM 2383 O O . SER A 1 307 ? -11.218 15.570 30.698 1.00 41.16 307 SER A O 1
ATOM 2385 N N . GLU A 1 308 ? -11.564 13.360 30.949 1.00 38.59 308 GLU A N 1
ATOM 2386 C CA . GLU A 1 308 ? -12.646 13.514 31.919 1.00 38.59 308 GLU A CA 1
ATOM 2387 C C . GLU A 1 308 ? -12.014 13.651 33.314 1.00 38.59 308 GLU A C 1
ATOM 2389 O O . GLU A 1 308 ? -11.375 12.707 33.777 1.00 38.59 308 GLU A O 1
ATOM 2394 N N . PRO A 1 309 ? -12.121 14.813 33.989 1.00 39.72 309 PRO A N 1
ATOM 2395 C CA . PRO A 1 309 ? -11.693 14.903 35.379 1.00 39.72 309 PRO A CA 1
ATOM 2396 C C . PRO A 1 309 ? -12.514 13.908 36.204 1.00 39.72 309 PRO A C 1
ATOM 2398 O O . PRO A 1 309 ? -13.743 13.872 36.076 1.00 39.72 309 PRO A O 1
ATOM 2401 N N . GLU A 1 310 ? -11.858 13.103 37.046 1.00 41.47 310 GLU A N 1
ATOM 2402 C CA . GLU A 1 310 ? -12.595 12.250 37.975 1.00 41.47 310 GLU A CA 1
ATOM 2403 C C . GLU A 1 310 ? -13.512 13.132 38.843 1.00 41.47 310 GLU A C 1
ATOM 2405 O O . GLU A 1 310 ? -13.142 14.256 39.195 1.00 41.47 310 GLU A O 1
ATOM 2410 N N . PRO A 1 311 ? -14.708 12.665 39.244 1.00 42.81 311 PRO A N 1
ATOM 2411 C CA . PRO A 1 311 ? -15.611 13.451 40.088 1.00 42.81 311 PRO A CA 1
ATOM 2412 C C . PRO A 1 311 ? -14.964 13.950 41.396 1.00 42.81 311 PRO A C 1
ATOM 2414 O O . PRO A 1 311 ? -15.397 14.963 41.946 1.00 42.81 311 PRO A O 1
ATOM 2417 N N . SER A 1 312 ? -13.914 13.271 41.877 1.00 45.69 312 SER A N 1
ATOM 2418 C CA . SER A 1 312 ? -13.092 13.679 43.024 1.00 45.69 312 SER A CA 1
ATOM 2419 C C . SER A 1 312 ? -12.266 14.944 42.785 1.00 45.69 312 SER A C 1
ATOM 2421 O O . SER A 1 312 ? -11.960 15.651 43.744 1.00 45.69 312 SER A O 1
ATOM 2423 N N . ASP A 1 313 ? -11.934 15.252 41.531 1.00 47.12 313 ASP A N 1
ATOM 2424 C CA . ASP A 1 313 ? -11.142 16.425 41.147 1.00 47.12 313 ASP A CA 1
ATOM 2425 C C . ASP A 1 313 ? -12.017 17.676 40.959 1.00 47.12 313 ASP A C 1
ATOM 2427 O O . ASP A 1 313 ? -11.519 18.801 40.994 1.00 47.12 313 ASP A O 1
ATOM 2431 N N . ILE A 1 314 ? -13.335 17.495 40.796 1.00 49.41 314 ILE A N 1
ATOM 2432 C CA . ILE A 1 314 ? -14.311 18.581 40.597 1.00 49.41 314 ILE A CA 1
ATOM 2433 C C . ILE A 1 314 ? -14.824 19.125 41.941 1.00 49.41 314 ILE A C 1
ATOM 2435 O O . ILE A 1 314 ? -15.097 20.320 42.065 1.00 49.41 314 ILE A O 1
ATOM 2439 N N . PHE A 1 315 ? -14.915 18.276 42.970 1.00 37.09 315 PHE A N 1
ATOM 2440 C CA . PHE A 1 315 ? -15.334 18.668 44.316 1.00 37.09 315 PHE A CA 1
ATOM 2441 C C . PHE A 1 315 ? -14.346 18.140 45.362 1.00 37.09 315 PHE A C 1
ATOM 2443 O O . PHE A 1 315 ? -14.514 17.017 45.844 1.00 37.09 315 PHE A O 1
ATOM 2450 N N . PRO A 1 316 ? -13.345 18.935 45.784 1.00 37.03 316 PRO A N 1
ATOM 2451 C CA . PRO A 1 316 ? -12.536 18.572 46.933 1.00 37.03 316 PRO A CA 1
ATOM 2452 C C . PRO A 1 316 ? -13.433 18.623 48.174 1.00 37.03 316 PRO A C 1
ATOM 2454 O O . PRO A 1 316 ? -13.673 19.685 48.751 1.00 37.03 316 PRO A O 1
ATOM 2457 N N . VAL A 1 317 ? -13.960 17.470 48.588 1.00 39.81 317 VAL A N 1
ATOM 2458 C CA . VAL A 1 317 ? -14.604 17.314 49.893 1.00 39.81 317 VAL A CA 1
ATOM 2459 C C . VAL A 1 317 ? -13.514 17.536 50.935 1.00 39.81 317 VAL A C 1
ATOM 2461 O O . VAL A 1 317 ? -12.725 16.642 51.240 1.00 39.81 317 VAL A O 1
ATOM 2464 N N . GLN A 1 318 ? -13.425 18.760 51.456 1.00 35.34 318 GLN A N 1
ATOM 2465 C CA . GLN A 1 318 ? -12.575 19.061 52.597 1.00 35.34 318 GLN A CA 1
ATOM 2466 C C . GLN A 1 318 ? -13.096 18.269 53.797 1.00 35.34 318 GLN A C 1
ATOM 2468 O O . GLN A 1 318 ? -14.047 18.669 54.466 1.00 35.34 318 GLN A O 1
ATOM 2473 N N . SER A 1 319 ? -12.473 17.127 54.089 1.00 35.41 319 SER A N 1
ATOM 2474 C CA . SER A 1 319 ? -12.675 16.455 55.365 1.00 35.41 319 SER A CA 1
ATOM 2475 C C . SER A 1 319 ? -12.093 17.352 56.461 1.00 35.41 319 SER A C 1
ATOM 2477 O O . SER A 1 319 ? -10.873 17.419 56.644 1.00 35.41 319 SER A O 1
ATOM 2479 N N . HIS A 1 320 ? -12.960 18.069 57.174 1.00 32.44 320 HIS A N 1
ATOM 2480 C CA . HIS A 1 320 ? -12.624 18.757 58.416 1.00 32.44 320 HIS A CA 1
ATOM 2481 C C . HIS A 1 320 ? -11.930 17.769 59.367 1.00 32.44 320 HIS A C 1
ATOM 2483 O O . HIS A 1 320 ? -12.553 16.842 59.887 1.00 32.44 320 HIS A O 1
ATOM 2489 N N . LYS A 1 321 ? -10.626 17.962 59.596 1.00 36.84 321 LYS A N 1
ATOM 2490 C CA . LYS A 1 321 ? -9.886 17.248 60.639 1.00 36.84 321 LYS A CA 1
ATOM 2491 C C . LYS A 1 321 ? -10.500 17.601 61.992 1.00 36.84 321 LYS A C 1
ATOM 2493 O O . LYS A 1 321 ? -10.486 18.756 62.408 1.00 36.84 321 LYS A O 1
ATOM 2498 N N . HIS A 1 322 ? -11.049 16.587 62.651 1.00 32.56 322 HIS A N 1
ATOM 2499 C CA . HIS A 1 322 ? -11.503 16.643 64.032 1.00 32.56 322 HIS A CA 1
ATOM 2500 C C . HIS A 1 322 ? -10.381 17.120 64.961 1.00 32.56 322 HIS A C 1
ATOM 2502 O O . HIS A 1 322 ? -9.282 16.564 64.982 1.00 32.56 322 HIS A O 1
ATOM 2508 N N . CYS A 1 323 ? -10.720 18.131 65.755 1.00 33.00 323 CYS A N 1
ATOM 2509 C CA . CYS A 1 323 ? -10.073 18.493 67.004 1.00 33.00 323 CYS A CA 1
ATOM 2510 C C . CYS A 1 323 ? -10.013 17.252 67.918 1.00 33.00 323 CYS A C 1
ATOM 2512 O O . CYS A 1 323 ? -11.049 16.645 68.187 1.00 33.00 323 CYS A O 1
ATOM 2514 N N . LYS A 1 324 ? -8.823 16.857 68.386 1.00 33.09 324 LYS A N 1
ATOM 2515 C CA . LYS A 1 324 ? -8.676 15.938 69.523 1.00 33.09 324 LYS A CA 1
ATOM 2516 C C . LYS A 1 324 ? -8.097 16.718 70.695 1.00 33.09 324 LYS A C 1
ATOM 2518 O O . LYS A 1 324 ? -6.932 17.100 70.680 1.00 33.09 324 LYS A O 1
ATOM 2523 N N . SER A 1 325 ? -8.948 16.965 71.684 1.00 32.22 325 SER A N 1
ATOM 2524 C CA . SER A 1 325 ? -8.577 17.398 73.024 1.00 32.22 325 SER A CA 1
ATOM 2525 C C . SER A 1 325 ? -8.107 16.206 73.861 1.00 32.22 325 SER A C 1
ATOM 2527 O O . SER A 1 325 ? -8.800 15.192 73.889 1.00 32.22 325 SER A O 1
ATOM 2529 N N . GLY A 1 326 ? -7.028 16.412 74.618 1.00 30.27 326 GLY A N 1
ATOM 2530 C CA . GLY A 1 326 ? -6.801 15.787 75.923 1.00 30.27 326 GLY A CA 1
ATOM 2531 C C . GLY A 1 326 ? -5.988 14.496 75.932 1.00 30.27 326 GLY A C 1
ATOM 2532 O O . GLY A 1 326 ? -6.435 13.488 75.408 1.00 30.27 326 GLY A O 1
ATOM 2533 N N . GLU A 1 327 ? -4.839 14.534 76.611 1.00 33.00 327 GLU A N 1
ATOM 2534 C CA . GLU A 1 327 ? -4.598 13.697 77.796 1.00 33.00 327 GLU A CA 1
ATOM 2535 C C . GLU A 1 327 ? -3.389 14.232 78.594 1.00 33.00 327 GLU A C 1
ATOM 2537 O O . GLU A 1 327 ? -2.290 14.401 78.072 1.00 33.00 327 GLU A O 1
ATOM 2542 N N . LEU A 1 328 ? -3.649 14.564 79.864 1.00 36.78 328 LEU A N 1
ATOM 2543 C CA . LEU A 1 328 ? -2.682 14.746 80.951 1.00 36.78 328 LEU A CA 1
ATOM 2544 C C . LEU A 1 328 ? -2.408 13.364 81.559 1.00 36.78 328 LEU A C 1
ATOM 2546 O O . LEU A 1 328 ? -3.361 12.621 81.788 1.00 36.78 328 LEU A O 1
ATOM 2550 N N . GLY A 1 329 ? -1.156 13.055 81.905 1.00 30.83 329 GLY A N 1
ATOM 2551 C CA . GLY A 1 329 ? -0.844 11.853 82.677 1.00 30.83 329 GLY A CA 1
ATOM 2552 C C . GLY A 1 329 ? 0.638 11.666 83.000 1.00 30.83 329 GLY A C 1
ATOM 2553 O O . GLY A 1 329 ? 1.347 11.061 82.205 1.00 30.83 329 GLY A O 1
ATOM 2554 N N . VAL A 1 330 ? 0.994 12.094 84.222 1.00 32.88 330 VAL A N 1
ATOM 2555 C CA . VAL A 1 330 ? 2.203 11.811 85.036 1.00 32.88 330 VAL A CA 1
ATOM 2556 C C . VAL A 1 330 ? 3.492 12.538 84.658 1.00 32.88 330 VAL A C 1
ATOM 2558 O O . VAL A 1 330 ? 4.099 12.239 83.611 1.00 32.88 330 VAL A O 1
#

Secondary structure (DSSP, 8-state):
-----TT-----S-HHHHHHHHHHHH-HHHHHHHHHHHHHHHHHHHHHHHHHHHHHHHHHHHHHHHHHHHHH---SSTHHHHHHHHS-TTTHHHHHHHHHHHHHHHHHHHHHHHHHHHHHHHHHHHHHHSTT----HHHHHHHHHHHHHHHHHHHHHTTTT-THHHHHHHHHHHHHHTT---HHHHHHHH--HHHHHHHHHHHHHHHHHHHHHHHHHHHHHHHHHHHTT-STTHHHHTPPPTTT-S-HHHHHHHHHHHHHHHHHHHH-SSSHHHHHHHHHHHHHHHHIIIIIHHH------HHHHTTS--HHHH------PPP-------

pLDDT: mean 75.6, std 16.86, range [25.67, 94.12]

InterPro domains:
  IPR002293 Amino acid/polyamine transporter I [PF13520] (18-176)
  IPR002293 Amino acid/polyamine transporter I [PF13520] (183-275)
  IPR004840 Amino acid permease, conserved site [PS00218] (43-74)